Protein AF-A0A4Y2KK35-F1 (afdb_monomer_lite)

pLDDT: mean 77.92, std 15.74, range [36.06, 96.88]

Foldseek 3Di:
DADPLLVVLVCVLVVDDDDPVCVVVPPDDPDPPPPVVVVVVCVVVVDDDPDPVVVVCPPVPPPDPDPQPPVNVVVVVVVVPVPDDDDDDDDPDPPPDDDLVRQVVVLVVQLVVLVVDPVNPVSNVVSVVSNVVSVVVVVVVVVCVVVVVVVVVVPDDDPPPPPLVVLLVVLLVVLVVLQVQVPDDPVSNVVDDLVPHDDHDPVSLLVSLVSVLPDPAGDLVSLVSNCVNHVQLPDRLSSVLSNVLVCLQRVNVVCLVVLLVSCQSVVVSCLVVLLSLLPVPDPVSNVSSVVSCVVRLVSHDPVSNVSSVVSNVVSVVD

InterPro domains:
  IPR015211 Peptidase M1, leukotriene A4 hydrolase/aminopeptidase C-terminal [PF09127] (203-311)
  IPR015211 Peptidase M1, leukotriene A4 hydrolase/aminopeptidase C-terminal [SM01263] (163-312)
  IPR016024 Armadillo-type fold [SSF48371] (175-312)
  IPR033577 Aminopeptidase O [PTHR46627] (157-312)
  IPR038502 Peptidase M1, LTA-4 hydrolase/aminopeptidase, C-terminal domain superfamily [G3DSA:1.25.40.320] (163-313)

Organism: Araneus ventricosus (NCBI:txid182803)

Structure (mmCIF, N/CA/C/O backbone):
data_AF-A0A4Y2KK35-F1
#
_entry.id   AF-A0A4Y2KK35-F1
#
loop_
_atom_site.group_PDB
_atom_site.id
_atom_site.type_symbol
_atom_site.label_atom_id
_atom_site.label_alt_id
_atom_site.label_comp_id
_atom_site.label_asym_id
_atom_site.label_entity_id
_atom_site.label_seq_id
_atom_site.pdbx_PDB_ins_code
_atom_site.Cartn_x
_atom_site.Cartn_y
_atom_site.Cartn_z
_atom_site.occupancy
_atom_site.B_iso_or_equiv
_atom_site.auth_seq_id
_atom_site.auth_comp_id
_atom_site.auth_asym_id
_atom_site.auth_atom_id
_atom_site.pdbx_PDB_model_num
ATOM 1 N N . MET A 1 1 ? -0.792 -30.176 1.652 1.00 52.34 1 MET A N 1
ATOM 2 C CA . MET A 1 1 ? 0.328 -30.065 0.693 1.00 52.34 1 MET A CA 1
ATOM 3 C C . MET A 1 1 ? 0.205 -28.727 -0.007 1.00 52.34 1 MET A C 1
ATOM 5 O O . MET A 1 1 ? -0.913 -28.344 -0.327 1.00 52.34 1 MET A O 1
ATOM 9 N N . VAL A 1 2 ? 1.310 -28.002 -0.168 1.00 67.31 2 VAL A N 1
ATOM 10 C CA . VAL A 1 2 ? 1.340 -26.699 -0.853 1.00 67.31 2 VAL A CA 1
ATOM 11 C C . VAL A 1 2 ? 1.304 -26.950 -2.366 1.00 67.31 2 VAL A C 1
ATOM 13 O O . VAL A 1 2 ? 1.966 -27.876 -2.832 1.00 67.31 2 VAL A O 1
ATOM 16 N N . SER A 1 3 ? 0.503 -26.198 -3.129 1.00 82.62 3 SER A N 1
ATOM 17 C CA . SER A 1 3 ? 0.421 -26.396 -4.583 1.00 82.62 3 SER A CA 1
ATOM 18 C C . SER A 1 3 ? 1.702 -25.901 -5.270 1.00 82.62 3 SER A C 1
ATOM 20 O O . SER A 1 3 ? 2.348 -24.966 -4.794 1.00 82.62 3 SER A O 1
ATOM 22 N N . GLN A 1 4 ? 2.068 -26.492 -6.415 1.00 78.75 4 GLN A N 1
ATOM 23 C CA . GLN A 1 4 ? 3.224 -26.034 -7.207 1.00 78.75 4 GLN A CA 1
ATOM 24 C C . GLN A 1 4 ? 3.111 -24.551 -7.595 1.00 78.75 4 GLN A C 1
ATOM 26 O O . GLN A 1 4 ? 4.107 -23.833 -7.622 1.00 78.75 4 GLN A O 1
ATOM 31 N N . LYS A 1 5 ? 1.885 -24.066 -7.818 1.00 78.38 5 LYS A N 1
ATOM 32 C CA . LYS A 1 5 ? 1.602 -22.655 -8.095 1.00 78.38 5 LYS A CA 1
ATOM 33 C C . LYS A 1 5 ? 1.946 -21.754 -6.907 1.00 78.38 5 LYS A C 1
ATOM 35 O O . LYS A 1 5 ? 2.557 -20.706 -7.094 1.00 78.38 5 LYS A O 1
ATOM 40 N N . THR A 1 6 ? 1.607 -22.165 -5.684 1.00 77.56 6 THR A N 1
ATOM 41 C CA . THR A 1 6 ? 1.984 -21.422 -4.473 1.00 77.56 6 THR A CA 1
ATOM 42 C C . THR A 1 6 ? 3.503 -21.363 -4.315 1.00 77.56 6 THR A C 1
ATOM 44 O O . THR A 1 6 ? 4.035 -20.298 -4.018 1.00 77.56 6 THR A O 1
ATOM 47 N N . ILE A 1 7 ? 4.206 -22.467 -4.588 1.00 81.50 7 ILE A N 1
ATOM 48 C CA . ILE A 1 7 ? 5.675 -22.523 -4.547 1.00 81.50 7 ILE A CA 1
ATOM 49 C C . ILE A 1 7 ? 6.279 -21.550 -5.571 1.00 81.50 7 ILE A C 1
ATOM 51 O O . ILE A 1 7 ? 7.115 -20.722 -5.212 1.00 81.50 7 ILE A O 1
ATOM 55 N N . ALA A 1 8 ? 5.807 -21.577 -6.820 1.00 79.31 8 ALA A N 1
ATOM 56 C CA . ALA A 1 8 ? 6.269 -20.666 -7.868 1.00 79.31 8 ALA A CA 1
ATOM 57 C C . ALA A 1 8 ? 6.042 -19.185 -7.511 1.00 79.31 8 ALA A C 1
ATOM 59 O O . ALA A 1 8 ? 6.902 -18.340 -7.769 1.00 79.31 8 ALA A O 1
ATOM 60 N N . ASN A 1 9 ? 4.916 -18.863 -6.867 1.00 77.31 9 ASN A N 1
ATOM 61 C CA . ASN A 1 9 ? 4.643 -17.507 -6.394 1.00 77.31 9 ASN A CA 1
ATOM 62 C C . ASN A 1 9 ? 5.612 -17.084 -5.280 1.00 77.31 9 ASN A C 1
ATOM 64 O O . ASN A 1 9 ? 6.078 -15.947 -5.294 1.00 77.31 9 ASN A O 1
ATOM 68 N N . CYS A 1 10 ? 5.969 -17.979 -4.353 1.00 79.88 10 CYS A N 1
ATOM 69 C CA . CYS A 1 10 ? 6.978 -17.703 -3.325 1.00 79.88 10 CYS A CA 1
ATOM 70 C C . CYS A 1 10 ? 8.362 -17.406 -3.927 1.00 79.88 10 CYS A C 1
ATOM 72 O O . CYS A 1 10 ? 9.005 -16.444 -3.515 1.00 79.88 10 CYS A O 1
ATOM 74 N N . PHE A 1 11 ? 8.800 -18.171 -4.933 1.00 79.56 11 PHE A N 1
ATOM 75 C CA . PHE A 1 11 ? 10.061 -17.896 -5.637 1.00 79.56 11 PHE A CA 1
ATOM 76 C C . PHE A 1 11 ? 10.036 -16.539 -6.346 1.00 79.56 11 PHE A C 1
ATOM 78 O O . PHE A 1 11 ? 10.983 -15.763 -6.230 1.00 79.56 11 PHE A O 1
ATOM 85 N N . ARG A 1 12 ? 8.916 -16.201 -6.996 1.00 77.44 12 ARG A N 1
ATOM 86 C CA . ARG A 1 12 ? 8.732 -14.886 -7.622 1.00 77.44 12 ARG A CA 1
ATOM 87 C C . ARG A 1 12 ? 8.802 -13.742 -6.609 1.00 77.44 12 ARG A C 1
ATOM 89 O O . ARG A 1 12 ? 9.442 -12.733 -6.879 1.00 77.44 12 ARG A O 1
ATOM 96 N N . HIS A 1 13 ? 8.175 -13.902 -5.442 1.00 73.38 13 HIS A N 1
ATOM 97 C CA . HIS A 1 13 ? 8.243 -12.939 -4.332 1.00 73.38 13 HIS A CA 1
ATOM 98 C C . HIS A 1 13 ? 9.673 -12.699 -3.842 1.00 73.38 13 HIS A C 1
ATOM 100 O O . HIS A 1 13 ? 10.023 -11.569 -3.518 1.00 73.38 13 HIS A O 1
ATOM 106 N N . ALA A 1 14 ? 10.503 -13.741 -3.821 1.00 72.38 14 ALA A N 1
ATOM 107 C CA . ALA A 1 14 ? 11.913 -13.645 -3.456 1.00 72.38 14 ALA A CA 1
ATOM 108 C C . ALA A 1 14 ? 12.811 -13.108 -4.594 1.00 72.38 14 ALA A C 1
ATOM 110 O O . ALA A 1 14 ? 14.028 -13.056 -4.441 1.00 72.38 14 ALA A O 1
ATOM 111 N N . GLY A 1 15 ? 12.227 -12.692 -5.725 1.00 70.25 15 GLY A N 1
ATOM 112 C CA . GLY A 1 15 ? 12.950 -12.105 -6.854 1.00 70.25 15 GLY A CA 1
ATOM 113 C C . GLY A 1 15 ? 13.517 -13.119 -7.850 1.00 70.25 15 GLY A C 1
ATOM 114 O O . GLY A 1 15 ? 14.231 -12.723 -8.768 1.00 70.25 15 GLY A O 1
ATOM 115 N N . PHE A 1 16 ? 13.193 -14.409 -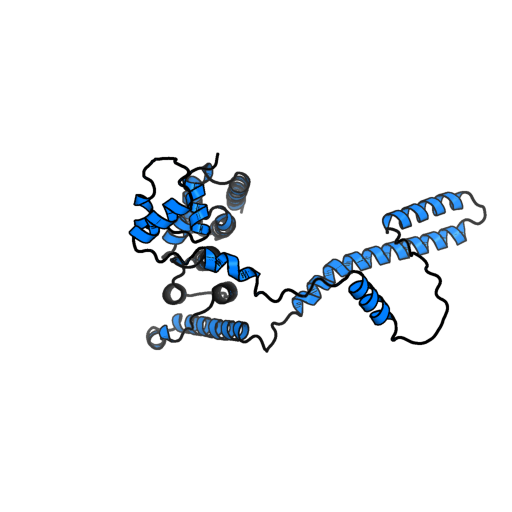7.721 1.00 73.38 16 PHE A N 1
ATOM 116 C CA . PHE A 1 16 ? 13.601 -15.419 -8.697 1.00 73.38 16 PHE A CA 1
ATOM 117 C C . PHE A 1 16 ? 12.653 -15.408 -9.904 1.00 73.38 16 PHE A C 1
ATOM 119 O O . PHE A 1 16 ? 11.436 -15.549 -9.761 1.00 73.38 16 PHE A O 1
ATOM 126 N N . HIS A 1 17 ? 13.210 -15.268 -11.107 1.00 69.12 17 HIS A N 1
ATOM 127 C CA . HIS A 1 17 ? 12.477 -15.350 -12.369 1.00 69.12 17 HIS A CA 1
ATOM 128 C C . HIS A 1 17 ? 12.847 -16.631 -13.130 1.00 69.12 17 HIS A C 1
ATOM 130 O O . HIS A 1 17 ? 14.013 -17.020 -13.183 1.00 69.12 17 HIS A O 1
ATOM 136 N N . SER A 1 18 ? 11.869 -17.276 -13.766 1.00 61.69 18 SER A N 1
ATOM 137 C CA . SER A 1 18 ? 12.127 -18.396 -14.677 1.00 61.69 18 SER A CA 1
ATOM 138 C C . SER A 1 18 ? 12.843 -17.870 -15.925 1.00 61.69 18 SER A C 1
ATOM 140 O O . SER A 1 18 ? 12.268 -17.090 -16.683 1.00 61.69 18 SER A O 1
ATOM 142 N N . SER A 1 19 ? 14.110 -18.248 -16.115 1.00 54.53 19 SER A N 1
ATOM 143 C CA . SER A 1 19 ? 14.840 -17.986 -17.361 1.00 54.53 19 SER A CA 1
ATOM 144 C C . SER A 1 19 ? 14.585 -19.137 -18.337 1.00 54.53 19 SER A C 1
ATOM 146 O O . SER A 1 19 ? 14.720 -20.287 -17.919 1.00 54.53 19 SER A O 1
ATOM 148 N N . PRO A 1 20 ? 14.281 -18.892 -19.622 1.00 55.38 20 PRO A N 1
ATOM 149 C CA . PRO A 1 20 ? 14.155 -19.962 -20.617 1.00 55.38 20 PRO A CA 1
ATOM 150 C C . PRO A 1 20 ? 15.450 -20.782 -20.798 1.00 55.38 20 PRO A C 1
ATOM 152 O O . PRO A 1 20 ? 15.393 -21.908 -21.268 1.00 55.38 20 PRO A O 1
ATOM 155 N N . GLU A 1 21 ? 16.607 -20.276 -20.354 1.00 50.03 21 GLU A N 1
ATOM 156 C CA . GLU A 1 21 ? 17.873 -21.036 -20.299 1.00 50.03 21 GLU A CA 1
ATOM 157 C C . GLU A 1 21 ? 17.910 -22.116 -19.200 1.00 50.03 21 GLU A C 1
ATOM 159 O O . GLU A 1 21 ? 18.800 -22.960 -19.198 1.00 50.03 21 GLU A O 1
ATOM 164 N N . SER A 1 22 ? 16.965 -22.100 -18.255 1.00 51.91 22 SER A N 1
ATOM 165 C CA . SER A 1 22 ? 16.918 -23.059 -17.139 1.00 51.91 22 SER A CA 1
ATOM 166 C C . SER A 1 22 ? 16.048 -24.290 -17.407 1.00 51.91 22 SER A C 1
ATOM 168 O O . SER A 1 22 ? 16.119 -25.249 -16.644 1.00 51.91 22 SER A O 1
ATOM 170 N N . GLU A 1 23 ? 15.271 -24.308 -18.496 1.00 47.72 23 GLU A N 1
ATOM 171 C CA . GLU A 1 23 ? 14.435 -25.465 -18.857 1.00 47.72 23 GLU A CA 1
ATOM 172 C C . GLU A 1 23 ? 15.257 -26.649 -19.404 1.00 47.72 23 GLU A C 1
ATOM 174 O O . GLU A 1 23 ? 14.817 -27.788 -19.292 1.00 47.72 23 GLU A O 1
ATOM 179 N N . GLU A 1 24 ? 16.488 -26.426 -19.885 1.00 47.75 24 GLU A N 1
ATOM 180 C CA . GLU A 1 24 ? 17.415 -27.503 -20.292 1.00 47.75 24 GLU A CA 1
ATOM 181 C C . GLU A 1 24 ? 18.142 -28.184 -19.111 1.00 47.75 24 GLU A C 1
ATOM 183 O O . GLU A 1 24 ? 18.953 -29.085 -19.320 1.00 47.75 24 GLU A O 1
ATOM 188 N N . LEU A 1 25 ? 17.893 -27.766 -17.863 1.00 47.88 25 LEU A N 1
ATOM 189 C CA . LEU A 1 25 ? 18.486 -28.390 -16.667 1.00 47.88 25 LEU A CA 1
ATOM 190 C C . LEU A 1 25 ? 17.623 -29.502 -16.058 1.00 47.88 25 LEU A C 1
ATOM 192 O O . LEU A 1 25 ? 18.032 -30.098 -15.066 1.00 47.88 25 LEU A O 1
ATOM 196 N N . LEU A 1 26 ? 16.451 -29.784 -16.632 1.00 43.94 26 LEU A N 1
ATOM 197 C CA . LEU A 1 26 ? 15.523 -30.805 -16.138 1.00 43.94 26 LEU A CA 1
ATOM 198 C C . LEU A 1 26 ? 15.454 -32.023 -17.071 1.00 43.94 26 LEU A C 1
ATOM 200 O O . LEU A 1 26 ? 14.377 -32.564 -17.312 1.00 43.94 26 LEU A O 1
ATOM 204 N N . GLU A 1 27 ? 16.601 -32.476 -17.584 1.00 46.31 27 GLU A N 1
ATOM 205 C CA . GLU A 1 27 ? 16.722 -33.873 -18.015 1.00 46.31 27 GLU A CA 1
ATOM 206 C C . GLU A 1 27 ? 16.834 -34.756 -16.760 1.00 46.31 27 GLU A C 1
ATOM 208 O O . GLU A 1 27 ? 17.910 -34.952 -16.209 1.00 46.31 27 GLU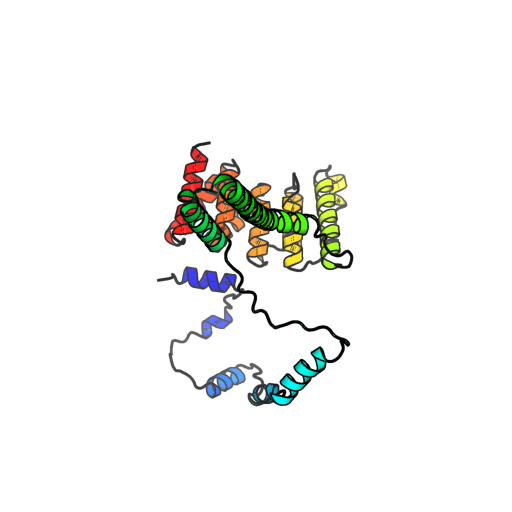 A O 1
ATOM 213 N N . ASP A 1 28 ? 15.655 -35.120 -16.254 1.00 44.91 28 ASP A N 1
ATOM 214 C CA . ASP A 1 28 ? 15.166 -36.377 -15.652 1.00 44.91 28 ASP A CA 1
ATOM 215 C C . ASP A 1 28 ? 16.103 -37.475 -15.088 1.00 44.91 28 ASP A C 1
ATOM 217 O O . ASP A 1 28 ? 15.624 -38.587 -14.882 1.00 44.91 28 ASP A O 1
ATOM 221 N N . ASP A 1 29 ? 17.364 -37.216 -14.742 1.00 47.31 29 ASP A N 1
ATOM 222 C CA . ASP A 1 29 ? 18.203 -38.200 -14.044 1.00 47.31 29 ASP A CA 1
ATOM 223 C C . ASP A 1 29 ? 18.674 -37.666 -12.679 1.00 47.31 29 ASP A C 1
ATOM 225 O O . ASP A 1 29 ? 19.590 -36.848 -12.567 1.00 47.31 29 ASP A O 1
ATOM 229 N N . GLU A 1 30 ? 18.029 -38.164 -11.616 1.00 52.00 30 GLU A N 1
ATOM 230 C CA . GLU A 1 30 ? 18.555 -38.173 -10.246 1.00 52.00 30 GLU A CA 1
ATOM 231 C C . GLU A 1 30 ? 19.861 -38.989 -10.181 1.00 52.00 30 GLU A C 1
ATOM 233 O O . GLU A 1 30 ? 19.892 -40.124 -9.705 1.00 52.00 30 GLU A O 1
ATOM 238 N N . GLU A 1 31 ? 20.970 -38.412 -10.626 1.00 56.75 31 GLU A N 1
ATOM 239 C CA . GLU A 1 31 ? 22.288 -38.836 -10.169 1.00 56.75 31 GLU A CA 1
ATOM 240 C C . GLU A 1 31 ? 22.911 -37.685 -9.383 1.00 56.75 31 GLU A C 1
ATOM 242 O O . GLU A 1 31 ? 23.108 -36.588 -9.911 1.00 56.75 31 GLU A O 1
ATOM 247 N N . ASP A 1 32 ? 23.213 -37.937 -8.104 1.00 63.84 32 ASP A N 1
ATOM 248 C CA . ASP A 1 32 ? 24.101 -37.117 -7.277 1.00 63.84 32 ASP A CA 1
ATOM 249 C C . ASP A 1 32 ? 25.478 -37.048 -7.961 1.00 63.84 32 ASP A C 1
ATOM 251 O O . ASP A 1 32 ? 26.412 -37.787 -7.639 1.00 63.84 32 ASP A O 1
ATOM 255 N N . LEU A 1 33 ? 25.598 -36.185 -8.968 1.00 65.00 33 LEU A N 1
ATOM 256 C CA . LEU A 1 33 ? 26.838 -35.970 -9.691 1.00 65.00 33 LEU A CA 1
ATOM 257 C C . LEU A 1 33 ? 27.842 -35.338 -8.721 1.00 65.00 33 LEU A C 1
ATOM 259 O O . LEU A 1 33 ? 27.535 -34.311 -8.102 1.00 65.00 33 LEU A O 1
ATOM 263 N N . PRO A 1 34 ? 29.052 -35.903 -8.575 1.00 77.12 34 PRO A N 1
ATOM 264 C CA . PRO A 1 34 ? 30.065 -35.317 -7.715 1.00 77.12 34 PRO A CA 1
ATOM 265 C C . PRO A 1 34 ? 30.356 -33.882 -8.168 1.00 77.12 34 PRO A C 1
ATOM 267 O O . PRO A 1 34 ? 30.430 -33.592 -9.364 1.00 77.12 34 PRO A O 1
ATOM 270 N N . LEU A 1 35 ? 30.548 -32.977 -7.203 1.00 69.88 35 LEU A N 1
ATOM 271 C CA . LEU A 1 35 ? 30.731 -31.535 -7.429 1.00 69.88 35 LEU A CA 1
ATOM 272 C C . LEU A 1 35 ? 31.800 -31.226 -8.496 1.00 69.88 35 LEU A C 1
ATOM 274 O O . LEU A 1 35 ? 31.688 -30.267 -9.259 1.00 69.88 35 LEU A O 1
ATOM 278 N N . THR A 1 36 ? 32.815 -32.084 -8.585 1.00 73.31 36 THR A N 1
ATOM 279 C CA . THR A 1 36 ? 33.905 -32.030 -9.562 1.00 73.31 36 THR A CA 1
ATOM 280 C C . THR A 1 36 ? 33.420 -32.204 -11.005 1.00 73.31 36 THR A C 1
ATOM 282 O O . THR A 1 36 ? 33.864 -31.481 -11.896 1.00 73.31 36 THR A O 1
ATOM 285 N N . GLU A 1 37 ? 32.479 -33.119 -11.236 1.00 75.19 37 GLU A N 1
ATOM 286 C CA . GLU A 1 37 ? 31.908 -33.407 -12.554 1.00 75.19 37 GLU A CA 1
ATOM 287 C C . GLU A 1 37 ? 30.928 -32.308 -12.991 1.00 75.19 37 GLU A C 1
ATOM 289 O O . GLU A 1 37 ? 30.925 -31.886 -14.151 1.00 75.19 37 GLU A O 1
ATOM 294 N N . LEU A 1 38 ? 30.161 -31.754 -12.046 1.00 74.31 38 LEU A N 1
ATOM 295 C CA . LEU A 1 38 ? 29.328 -30.573 -12.287 1.00 74.31 38 LEU A CA 1
ATOM 296 C C . LEU A 1 38 ? 30.181 -29.360 -12.690 1.00 74.31 38 LEU A C 1
ATOM 298 O O . LEU A 1 38 ? 29.865 -28.663 -13.659 1.00 74.31 38 LEU A O 1
ATOM 302 N N . ALA A 1 39 ? 31.294 -29.135 -11.987 1.00 73.56 39 ALA A N 1
ATOM 303 C CA . ALA A 1 39 ? 32.223 -28.058 -12.304 1.00 73.56 39 ALA A CA 1
ATOM 304 C C . ALA A 1 39 ? 32.859 -28.234 -13.697 1.00 73.56 39 ALA A C 1
ATOM 306 O O . ALA A 1 39 ? 33.042 -27.256 -14.422 1.00 73.56 39 ALA A O 1
ATOM 307 N N . GLU A 1 40 ? 33.156 -29.467 -14.120 1.00 76.75 40 GLU A N 1
ATOM 308 C CA . GLU A 1 40 ? 33.611 -29.753 -15.488 1.00 76.75 40 GLU A CA 1
ATOM 309 C C . GLU A 1 40 ? 32.538 -29.478 -16.543 1.00 76.75 40 GLU A C 1
ATOM 311 O O . GLU A 1 40 ? 32.824 -28.801 -17.535 1.00 76.75 40 GLU A O 1
ATOM 316 N N . LYS A 1 41 ? 31.297 -29.932 -16.327 1.00 78.50 41 LYS A N 1
ATOM 317 C CA . LYS A 1 41 ? 30.175 -29.681 -17.250 1.00 78.50 41 LYS A CA 1
ATOM 318 C C . LYS A 1 41 ? 29.948 -28.184 -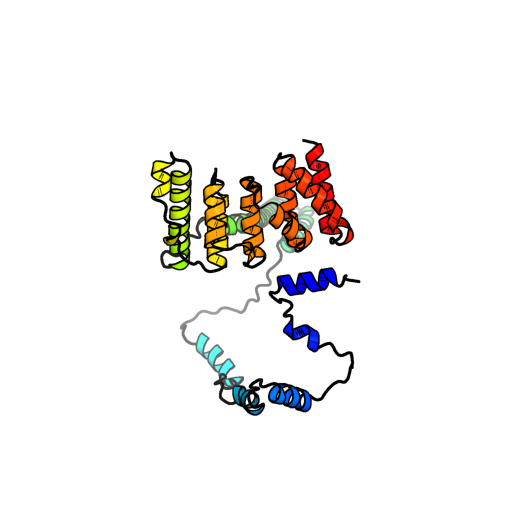17.470 1.00 78.50 41 LYS A C 1
ATOM 320 O O . LYS A 1 41 ? 29.759 -27.747 -18.605 1.00 78.50 41 LYS A O 1
ATOM 325 N N . LEU A 1 42 ? 30.025 -27.391 -16.406 1.00 78.00 42 LEU A N 1
ATOM 326 C CA . LEU A 1 42 ? 29.874 -25.938 -16.467 1.00 78.00 42 LEU A CA 1
ATOM 327 C C . LEU A 1 42 ? 31.056 -25.251 -17.178 1.00 78.00 42 LEU A C 1
ATOM 329 O O . LEU A 1 42 ? 30.827 -24.381 -18.021 1.00 78.00 42 LEU A O 1
ATOM 333 N N . ARG A 1 43 ? 32.306 -25.681 -16.944 1.00 80.19 43 ARG A N 1
ATOM 334 C CA . ARG A 1 43 ? 33.471 -25.176 -17.703 1.00 80.19 43 ARG A CA 1
ATOM 335 C C . ARG A 1 43 ? 33.360 -25.482 -19.197 1.00 80.19 43 ARG A C 1
ATOM 337 O O . ARG A 1 43 ? 33.630 -24.610 -20.020 1.00 80.19 43 ARG A O 1
ATOM 344 N N . ASN A 1 44 ? 32.910 -26.686 -19.550 1.00 78.31 44 ASN A N 1
ATOM 345 C CA . ASN A 1 44 ? 32.712 -27.102 -20.943 1.00 78.31 44 ASN A CA 1
ATOM 346 C C . ASN A 1 44 ? 31.614 -26.294 -21.655 1.00 78.31 44 ASN A C 1
ATOM 348 O O . ASN A 1 44 ? 31.666 -26.132 -22.872 1.00 78.31 44 ASN A O 1
ATOM 352 N N . ARG A 1 45 ? 30.653 -25.745 -20.903 1.00 77.44 45 ARG A N 1
ATOM 353 C CA . ARG A 1 45 ? 29.615 -24.826 -21.401 1.00 77.44 45 ARG A CA 1
ATOM 354 C C . ARG A 1 45 ? 30.055 -23.352 -21.426 1.00 77.44 45 ARG A C 1
ATOM 356 O O . ARG A 1 45 ? 29.256 -22.490 -21.770 1.00 77.44 45 ARG A O 1
ATOM 363 N N . GLY A 1 46 ? 31.319 -23.054 -21.109 1.00 74.56 46 GLY A N 1
ATOM 364 C CA . GLY A 1 46 ? 31.893 -21.708 -21.208 1.00 74.56 46 GLY A CA 1
ATOM 365 C C . GLY A 1 46 ? 31.706 -20.830 -19.968 1.00 74.56 46 GLY A C 1
ATOM 366 O O . GLY A 1 46 ? 32.032 -19.643 -20.015 1.00 74.56 46 GLY A O 1
ATOM 367 N N . TYR A 1 47 ? 31.225 -21.386 -18.853 1.00 74.75 47 TYR A N 1
ATOM 368 C CA . TYR A 1 47 ? 31.151 -20.658 -17.590 1.00 74.75 47 TYR A CA 1
ATOM 369 C C . TYR A 1 47 ? 32.534 -20.594 -16.932 1.00 74.75 47 TYR A C 1
ATOM 371 O O . TYR A 1 47 ? 33.204 -21.611 -16.736 1.00 74.75 47 TYR A O 1
ATOM 379 N N . ALA A 1 48 ? 32.961 -19.386 -16.562 1.00 73.69 48 ALA A N 1
ATOM 380 C CA . ALA A 1 48 ? 34.173 -19.178 -15.781 1.00 73.69 48 ALA A CA 1
ATOM 381 C C . ALA A 1 48 ? 33.894 -19.539 -14.317 1.00 73.69 48 ALA A C 1
ATOM 383 O O . ALA A 1 48 ? 33.384 -18.719 -13.558 1.00 73.69 48 ALA A O 1
ATOM 384 N N . ILE A 1 49 ? 34.203 -20.776 -13.930 1.00 69.19 49 ILE A N 1
ATOM 385 C CA . ILE A 1 49 ? 34.163 -21.197 -12.527 1.00 69.19 49 ILE A CA 1
ATOM 386 C C . ILE A 1 49 ? 35.519 -20.856 -11.900 1.00 69.19 49 ILE A C 1
ATOM 388 O O . ILE A 1 49 ? 36.534 -21.370 -12.384 1.00 69.19 49 ILE A O 1
ATOM 392 N N . PRO A 1 50 ? 35.571 -19.990 -10.872 1.00 67.19 50 PRO A N 1
ATOM 393 C CA . PRO A 1 50 ? 36.802 -19.716 -10.139 1.00 67.19 50 PRO A CA 1
ATOM 394 C C . PRO A 1 50 ? 37.368 -21.000 -9.521 1.00 67.19 50 PRO A C 1
ATOM 396 O O . PRO A 1 50 ? 36.603 -21.872 -9.114 1.00 67.19 50 PRO A O 1
ATOM 399 N N . ASP A 1 51 ? 38.698 -21.118 -9.466 1.00 65.88 51 ASP A N 1
ATOM 400 C CA . ASP A 1 51 ? 39.378 -22.260 -8.837 1.00 65.88 51 ASP A CA 1
ATOM 401 C C . ASP A 1 51 ? 38.851 -22.467 -7.407 1.00 65.88 51 ASP A C 1
ATOM 403 O O . ASP A 1 51 ? 38.686 -21.507 -6.655 1.00 65.88 51 ASP A O 1
ATOM 407 N N . GLU A 1 52 ? 38.604 -23.718 -7.025 1.00 60.88 52 GLU A N 1
ATOM 408 C CA . GLU A 1 52 ? 38.152 -24.105 -5.684 1.00 60.88 52 GLU A CA 1
ATOM 409 C C . GLU A 1 52 ? 39.131 -23.597 -4.610 1.00 60.88 52 GLU A C 1
ATOM 411 O O . GLU A 1 52 ? 38.722 -23.136 -3.542 1.00 60.88 52 GLU A O 1
ATOM 416 N N . ASN A 1 53 ? 40.425 -23.538 -4.951 1.00 63.50 53 ASN A N 1
ATOM 417 C CA . ASN A 1 53 ? 41.468 -22.976 -4.090 1.00 63.50 53 ASN A CA 1
ATOM 418 C C . ASN A 1 53 ? 41.360 -21.463 -3.856 1.00 63.50 53 ASN A C 1
ATOM 420 O O . ASN A 1 53 ? 42.093 -20.922 -3.025 1.00 63.50 53 ASN A O 1
ATOM 424 N N . LEU A 1 54 ? 40.516 -20.752 -4.609 1.00 61.47 54 LEU A N 1
ATOM 425 C CA . LEU A 1 54 ? 40.242 -19.342 -4.355 1.00 61.47 54 LEU A CA 1
ATOM 426 C C . LEU A 1 54 ? 39.405 -19.186 -3.086 1.00 61.47 54 LEU A C 1
ATOM 428 O O . LEU A 1 54 ? 39.626 -18.233 -2.354 1.00 61.47 54 LEU A O 1
ATOM 432 N N . TYR A 1 55 ? 38.490 -20.123 -2.815 1.00 59.28 55 TYR A N 1
ATOM 433 C CA . TYR A 1 55 ? 37.562 -20.052 -1.685 1.00 59.28 55 TYR A CA 1
ATOM 434 C C . TYR A 1 55 ? 38.161 -20.588 -0.386 1.00 59.28 55 TYR A C 1
ATOM 436 O O . TYR A 1 55 ? 37.837 -20.078 0.682 1.00 59.28 55 TYR A O 1
ATOM 444 N N . THR A 1 56 ? 39.089 -21.545 -0.461 1.00 61.66 56 THR A N 1
ATOM 445 C CA . THR A 1 56 ? 39.792 -22.067 0.725 1.00 61.66 56 THR A CA 1
ATOM 446 C C . THR A 1 56 ? 40.790 -21.076 1.322 1.00 61.66 56 THR A C 1
ATOM 448 O O . THR A 1 56 ? 41.119 -21.178 2.498 1.00 61.66 56 THR A O 1
ATOM 451 N N . LYS A 1 57 ? 41.247 -20.090 0.542 1.00 57.84 57 LYS A N 1
ATOM 452 C CA . LYS A 1 57 ? 42.215 -19.071 0.984 1.00 57.84 57 LYS A CA 1
ATOM 453 C C . LYS A 1 57 ? 41.581 -17.796 1.538 1.00 57.84 57 LYS A C 1
ATOM 455 O O . LYS A 1 57 ? 42.302 -16.933 2.022 1.00 57.84 57 LYS A O 1
ATOM 460 N N . ILE A 1 58 ? 40.255 -17.651 1.467 1.00 59.97 58 ILE A N 1
ATOM 461 C CA . ILE A 1 58 ? 39.570 -16.429 1.929 1.00 59.97 58 ILE A CA 1
ATOM 462 C C . ILE A 1 58 ? 39.606 -16.322 3.460 1.00 59.97 58 ILE A C 1
ATOM 464 O O . ILE A 1 58 ? 39.600 -15.217 3.996 1.00 59.97 58 ILE A O 1
ATOM 468 N N . GLU A 1 59 ? 39.682 -17.450 4.168 1.00 56.47 59 GLU A N 1
ATOM 469 C CA . GLU A 1 59 ? 39.651 -17.467 5.635 1.00 56.47 59 GLU A CA 1
ATOM 470 C C . GLU A 1 59 ? 41.026 -17.291 6.292 1.00 56.47 59 GLU A C 1
ATOM 472 O O . GLU A 1 59 ? 41.086 -16.878 7.445 1.00 56.47 59 GLU A O 1
ATOM 477 N N . GLU A 1 60 ? 42.128 -17.559 5.586 1.00 58.31 60 GLU A N 1
ATOM 478 C CA . GLU A 1 60 ? 43.467 -17.559 6.199 1.00 58.31 60 GLU A CA 1
ATOM 479 C C . GLU A 1 60 ? 44.042 -16.140 6.379 1.00 58.31 60 GLU A C 1
ATOM 481 O O . GLU A 1 60 ? 44.787 -15.889 7.325 1.00 58.31 60 GLU A O 1
ATOM 486 N N . ASP A 1 61 ? 43.623 -15.188 5.535 1.00 58.00 61 ASP A N 1
ATOM 487 C CA . ASP A 1 61 ? 44.091 -13.793 5.561 1.00 58.00 61 ASP A CA 1
ATOM 488 C C . ASP A 1 61 ? 43.092 -12.815 6.213 1.00 58.00 61 ASP A C 1
ATOM 490 O O . ASP A 1 61 ? 43.358 -11.609 6.305 1.00 58.00 61 ASP A O 1
ATOM 494 N N . LEU A 1 62 ? 41.929 -13.293 6.677 1.00 62.81 62 LEU A N 1
ATOM 495 C CA . LEU A 1 62 ? 41.005 -12.445 7.424 1.00 62.81 62 LEU A CA 1
ATOM 496 C C . LEU A 1 62 ? 41.605 -12.213 8.814 1.00 62.81 62 LEU A C 1
ATOM 498 O O . LEU A 1 62 ? 41.672 -13.129 9.627 1.00 62.81 62 LEU A O 1
ATOM 502 N N . ALA A 1 63 ? 42.037 -10.982 9.098 1.00 59.28 63 ALA A N 1
ATOM 503 C CA . ALA A 1 63 ? 42.482 -10.575 10.427 1.00 59.28 63 ALA A CA 1
ATOM 504 C C . ALA A 1 63 ? 41.307 -10.622 11.419 1.00 59.28 63 ALA A C 1
ATOM 506 O O . ALA A 1 63 ? 40.719 -9.602 11.778 1.00 59.28 63 ALA A O 1
ATOM 507 N N . THR A 1 64 ? 40.938 -11.821 11.858 1.00 58.41 64 THR A N 1
ATOM 508 C CA . THR A 1 64 ? 40.149 -12.017 13.063 1.00 58.41 64 THR A CA 1
ATOM 509 C C . THR A 1 64 ? 40.981 -11.525 14.237 1.00 58.41 64 THR A C 1
ATOM 511 O O . THR A 1 64 ? 42.198 -11.722 14.282 1.00 58.41 64 THR A O 1
ATOM 514 N N . ASN A 1 65 ? 40.331 -10.854 15.185 1.00 57.94 65 ASN A N 1
ATOM 515 C CA . ASN A 1 65 ? 40.935 -10.560 16.474 1.00 57.94 65 ASN A CA 1
ATOM 516 C C . ASN A 1 65 ? 41.581 -11.844 17.012 1.00 57.94 65 ASN A C 1
ATOM 518 O O . ASN A 1 65 ? 40.919 -12.873 17.117 1.00 57.94 65 ASN A O 1
ATOM 522 N N . SER A 1 66 ? 42.884 -11.801 17.299 1.00 64.94 66 SER A N 1
ATOM 523 C CA . SER A 1 66 ? 43.566 -12.900 17.981 1.00 64.94 66 SER A CA 1
ATOM 524 C C . SER A 1 66 ? 42.718 -13.330 19.174 1.00 64.94 66 SER A C 1
ATOM 526 O O . SER A 1 66 ? 42.254 -12.456 19.911 1.00 64.94 66 SER A O 1
ATOM 528 N N . GLU A 1 67 ? 42.497 -14.637 19.331 1.00 62.16 67 GLU A N 1
ATOM 529 C CA . GLU A 1 67 ? 41.726 -15.217 20.431 1.00 62.16 67 GLU A CA 1
ATOM 530 C C . GLU A 1 67 ? 42.194 -14.588 21.749 1.00 62.16 67 GLU A C 1
ATOM 532 O O . GLU A 1 67 ? 43.320 -14.811 22.197 1.00 62.16 67 GLU A O 1
ATOM 537 N N . ALA A 1 68 ? 41.373 -13.698 22.316 1.00 65.44 68 ALA A N 1
ATOM 538 C CA . ALA A 1 68 ? 41.723 -13.024 23.553 1.00 65.44 68 ALA A CA 1
ATOM 539 C C . ALA A 1 68 ? 41.806 -14.100 24.634 1.00 65.44 68 ALA A C 1
ATOM 541 O O . ALA A 1 68 ? 40.819 -14.789 24.904 1.00 65.44 68 ALA A O 1
ATOM 542 N N . SER A 1 69 ? 42.985 -14.265 25.236 1.00 76.31 69 SER A N 1
ATOM 543 C CA . SER A 1 69 ? 43.154 -15.218 26.326 1.00 76.31 69 SER A CA 1
ATOM 544 C C . SER A 1 69 ? 42.157 -14.880 27.431 1.00 76.31 69 SER A C 1
ATOM 546 O O . SER A 1 69 ? 41.920 -13.708 27.733 1.00 76.31 69 SER A O 1
ATOM 548 N N . ILE A 1 70 ? 41.599 -15.898 28.088 1.00 73.44 70 ILE A N 1
ATOM 549 C CA . ILE A 1 70 ? 40.705 -15.704 29.240 1.00 73.44 70 ILE A CA 1
ATOM 550 C C . ILE A 1 70 ? 41.374 -14.791 30.288 1.00 73.44 70 ILE A C 1
ATOM 552 O O . ILE A 1 70 ? 40.699 -13.998 30.940 1.00 73.44 70 ILE A O 1
ATOM 556 N N . GLN A 1 71 ? 42.708 -14.827 30.402 1.00 73.88 71 GLN A N 1
ATOM 557 C CA . GLN A 1 71 ? 43.465 -13.933 31.284 1.00 73.88 71 GLN A CA 1
ATOM 558 C C . GLN A 1 71 ? 43.487 -12.464 30.825 1.00 73.88 71 GLN A C 1
ATOM 560 O O . GLN A 1 71 ? 43.446 -11.576 31.678 1.00 73.88 71 GLN A O 1
ATOM 565 N N . ASP A 1 72 ? 43.488 -12.188 29.519 1.00 74.19 72 ASP A N 1
ATOM 566 C CA . ASP A 1 72 ? 43.429 -10.821 28.977 1.00 74.19 72 ASP A CA 1
ATOM 567 C C . ASP A 1 72 ? 42.035 -10.212 29.162 1.00 74.19 72 ASP A C 1
ATOM 569 O O . ASP A 1 72 ? 41.901 -9.041 29.519 1.00 74.19 72 ASP A O 1
ATOM 573 N N . ILE A 1 73 ? 40.987 -11.027 29.007 1.00 75.25 73 ILE A N 1
ATOM 574 C CA . ILE A 1 73 ? 39.599 -10.617 29.259 1.00 75.25 73 ILE A CA 1
ATOM 575 C C . ILE A 1 73 ? 39.421 -10.241 30.736 1.00 75.25 73 ILE A C 1
ATOM 577 O O . ILE A 1 73 ? 38.892 -9.173 31.045 1.00 75.25 73 ILE A O 1
ATOM 581 N N . VAL A 1 74 ? 39.904 -11.086 31.654 1.00 77.31 74 VAL A N 1
ATOM 582 C CA . VAL A 1 74 ? 39.810 -10.832 33.102 1.00 77.31 74 VAL A CA 1
ATOM 583 C C . VAL A 1 74 ? 40.614 -9.591 33.499 1.00 77.31 74 VAL A C 1
ATOM 585 O O . VAL A 1 74 ? 40.124 -8.771 34.273 1.00 77.31 74 VAL A O 1
ATOM 588 N N . SER A 1 75 ? 41.807 -9.401 32.932 1.00 76.19 75 SER A N 1
ATOM 589 C CA . SER A 1 75 ? 42.649 -8.234 33.227 1.00 76.19 75 SER A CA 1
ATOM 590 C C . SER A 1 75 ? 42.027 -6.924 32.732 1.00 76.19 75 SER A C 1
ATOM 592 O O . SER A 1 75 ? 42.068 -5.924 33.446 1.00 76.19 75 SER A O 1
ATOM 594 N N . ASN A 1 76 ? 41.385 -6.922 31.559 1.00 71.56 76 ASN A N 1
ATOM 595 C CA . ASN A 1 76 ? 40.681 -5.741 31.048 1.00 71.56 76 ASN A CA 1
ATOM 596 C C . ASN A 1 76 ? 39.460 -5.367 31.897 1.00 71.56 76 ASN A C 1
ATOM 598 O O . ASN A 1 76 ? 39.219 -4.182 32.129 1.00 71.56 76 ASN A O 1
ATOM 602 N N . VAL A 1 77 ? 38.706 -6.351 32.394 1.00 69.25 77 VAL A N 1
ATOM 603 C CA . VAL A 1 77 ? 37.556 -6.098 33.280 1.00 69.25 77 VAL A CA 1
ATOM 604 C C . VAL A 1 77 ? 38.014 -5.565 34.640 1.00 69.25 77 VAL A C 1
ATOM 606 O O . VAL A 1 77 ? 37.414 -4.627 35.158 1.00 69.25 77 VAL A O 1
ATOM 609 N N . LEU A 1 78 ? 39.102 -6.106 35.196 1.00 69.56 78 LEU A N 1
ATOM 610 C CA . LEU A 1 78 ? 39.653 -5.641 36.472 1.00 69.56 78 LEU A CA 1
ATOM 611 C C . LEU A 1 78 ? 40.266 -4.237 36.372 1.00 69.56 78 LEU A C 1
ATOM 613 O O . LEU A 1 78 ? 40.035 -3.414 37.254 1.00 69.56 78 LEU A O 1
ATOM 617 N N . ASN A 1 79 ? 40.979 -3.926 35.285 1.00 59.81 79 ASN A N 1
ATOM 618 C CA . ASN A 1 79 ? 41.557 -2.593 35.082 1.00 59.81 79 ASN A CA 1
ATOM 619 C C . ASN A 1 79 ? 40.500 -1.520 34.782 1.00 59.81 79 ASN A C 1
ATOM 621 O O . ASN A 1 79 ? 40.690 -0.368 35.161 1.00 59.81 79 ASN A O 1
ATOM 625 N N . SER A 1 80 ? 39.369 -1.881 34.165 1.00 55.94 80 SER A N 1
ATOM 626 C CA . SER A 1 80 ? 38.266 -0.935 33.915 1.00 55.94 80 SER A CA 1
ATOM 627 C C . SER A 1 80 ? 37.577 -0.454 35.201 1.00 55.94 80 SER A C 1
ATOM 629 O O . SER A 1 80 ? 36.886 0.560 35.175 1.00 55.94 80 SER A O 1
ATOM 631 N N . ASN A 1 81 ? 37.793 -1.144 36.326 1.00 53.12 81 ASN A N 1
ATOM 632 C CA . ASN A 1 81 ? 37.249 -0.781 37.636 1.00 53.12 81 ASN A CA 1
ATOM 633 C C . ASN A 1 81 ? 38.280 -0.106 38.563 1.00 53.12 81 ASN A C 1
ATOM 635 O O . ASN A 1 81 ? 37.952 0.186 39.710 1.00 53.12 81 ASN A O 1
ATOM 639 N N . ALA A 1 82 ? 39.512 0.140 38.101 1.00 51.19 82 ALA A N 1
ATOM 640 C CA . ALA A 1 82 ? 40.605 0.623 38.951 1.00 51.19 82 ALA A CA 1
ATOM 641 C C . ALA A 1 82 ? 40.850 2.148 38.901 1.00 51.19 82 ALA A C 1
ATOM 643 O O . ALA A 1 82 ? 41.734 2.634 39.602 1.00 51.19 82 ALA A O 1
ATOM 644 N N . GLU A 1 83 ? 40.068 2.920 38.135 1.00 51.41 83 GLU A N 1
ATOM 645 C CA . GLU A 1 83 ? 40.164 4.392 38.099 1.00 51.41 83 GLU A CA 1
ATOM 646 C C . GLU A 1 83 ? 38.886 5.095 38.585 1.00 51.41 83 GLU A C 1
ATOM 648 O O . GLU A 1 83 ? 38.364 5.997 37.935 1.00 51.41 83 GLU A O 1
ATOM 653 N N . VAL A 1 84 ? 38.390 4.720 39.767 1.00 42.03 84 VAL A N 1
ATOM 654 C CA . VAL A 1 84 ? 37.653 5.651 40.638 1.00 42.03 84 VAL A CA 1
ATOM 655 C C . VAL A 1 84 ? 38.132 5.427 42.070 1.00 42.03 84 VAL A C 1
ATOM 657 O O . VAL A 1 84 ? 37.949 4.361 42.648 1.00 42.03 84 VAL A O 1
ATOM 660 N N . SER A 1 85 ? 38.816 6.439 42.592 1.00 42.91 85 SER A N 1
ATOM 661 C CA . SER A 1 85 ? 39.420 6.502 43.918 1.00 42.91 85 SER A CA 1
ATOM 662 C C . SER A 1 85 ? 38.423 6.855 45.027 1.00 42.91 85 SER A C 1
ATOM 664 O O . SER A 1 85 ? 37.542 7.685 44.806 1.00 42.91 85 SER A O 1
ATOM 666 N N . ASP A 1 86 ? 38.740 6.333 46.216 1.00 37.41 86 ASP A N 1
ATOM 667 C CA . ASP A 1 86 ? 38.350 6.701 47.589 1.00 37.41 86 ASP A CA 1
ATOM 668 C C . ASP A 1 86 ? 36.931 6.379 48.100 1.00 37.41 86 ASP A C 1
ATOM 670 O O . ASP A 1 86 ? 35.964 7.096 47.853 1.00 37.41 86 ASP A O 1
ATOM 674 N N . ASP A 1 87 ? 36.903 5.296 48.893 1.00 41.97 87 ASP A N 1
ATOM 675 C CA . ASP A 1 87 ? 36.324 5.146 50.238 1.00 41.97 87 ASP A CA 1
ATOM 676 C C . ASP A 1 87 ? 34.892 5.659 50.498 1.00 41.97 87 ASP A C 1
ATOM 678 O O . ASP A 1 87 ? 34.666 6.845 50.706 1.00 41.97 87 ASP A O 1
ATOM 682 N N . GLU A 1 88 ? 33.925 4.740 50.621 1.00 42.25 88 GLU A N 1
ATOM 683 C CA . GLU A 1 88 ? 33.462 4.230 51.928 1.00 42.25 88 GLU A CA 1
ATOM 684 C C . GLU A 1 88 ? 32.634 2.937 51.747 1.00 42.25 88 GLU A C 1
ATOM 686 O O . GLU A 1 88 ? 31.719 2.867 50.932 1.00 42.25 88 GLU A O 1
ATOM 691 N N . ASP A 1 89 ? 33.024 1.915 52.514 1.00 46.59 89 ASP A N 1
ATOM 692 C CA . ASP A 1 89 ? 32.266 0.755 53.014 1.00 46.59 89 ASP A CA 1
ATOM 693 C C . ASP A 1 89 ? 30.839 0.543 52.454 1.00 46.59 89 ASP A C 1
ATOM 695 O O . ASP A 1 89 ? 29.859 1.057 52.995 1.00 46.59 89 ASP A O 1
ATOM 699 N N . ASP A 1 90 ? 30.702 -0.274 51.403 1.00 36.06 90 ASP A N 1
ATOM 700 C CA . ASP A 1 90 ? 29.396 -0.715 50.899 1.00 36.06 90 ASP A CA 1
ATOM 701 C C . ASP A 1 90 ? 29.348 -2.248 50.905 1.00 36.06 90 ASP A C 1
ATOM 703 O O . ASP A 1 90 ? 29.893 -2.937 50.039 1.00 36.06 90 ASP A O 1
ATOM 707 N N . SER A 1 91 ? 28.721 -2.806 51.944 1.00 47.12 91 SER A N 1
ATOM 708 C CA . SER A 1 91 ? 28.432 -4.235 52.011 1.00 47.12 91 SER A CA 1
ATOM 709 C C . SER A 1 91 ? 27.586 -4.622 50.795 1.00 47.12 91 SER A C 1
ATOM 711 O O . SER A 1 91 ? 26.504 -4.060 50.603 1.00 47.12 91 SER A O 1
ATOM 713 N N . GLU A 1 92 ? 28.039 -5.598 50.007 1.00 46.25 92 GLU A N 1
ATOM 714 C CA . GLU A 1 92 ? 27.267 -6.203 48.918 1.00 46.25 92 GLU A CA 1
ATOM 715 C C . GLU A 1 92 ? 25.924 -6.736 49.443 1.00 46.25 92 GLU A C 1
ATOM 717 O O . GLU A 1 92 ? 25.791 -7.864 49.917 1.00 46.25 92 GLU A O 1
ATOM 722 N N . CYS A 1 93 ? 24.887 -5.906 49.368 1.00 40.19 93 CYS A N 1
ATOM 723 C CA . CYS A 1 93 ? 23.517 -6.329 49.570 1.00 40.19 93 CYS A CA 1
ATOM 724 C C . CYS A 1 93 ? 22.951 -6.698 48.201 1.00 40.19 93 CYS A C 1
ATOM 726 O O . CYS A 1 93 ? 22.552 -5.826 47.425 1.00 40.19 93 CYS A O 1
ATOM 728 N N . GLU A 1 94 ? 22.901 -7.999 47.907 1.00 47.47 94 GLU A N 1
ATOM 729 C CA . GLU A 1 94 ? 22.066 -8.549 46.841 1.00 47.47 94 GLU A CA 1
ATOM 730 C C . GLU A 1 94 ? 20.612 -8.088 47.054 1.00 47.47 94 GLU A C 1
ATOM 732 O O . GLU A 1 94 ? 19.820 -8.711 47.769 1.00 47.47 94 GLU A O 1
ATOM 737 N N . LYS A 1 95 ? 20.227 -6.964 46.443 1.00 52.94 95 LYS A N 1
ATOM 738 C CA . LYS A 1 95 ? 18.843 -6.485 46.466 1.00 52.94 95 LYS A CA 1
ATOM 739 C C . LYS A 1 95 ? 17.998 -7.419 45.603 1.00 52.94 95 LYS A C 1
ATOM 741 O O . LYS A 1 95 ? 17.795 -7.177 44.415 1.00 52.94 95 LYS A O 1
ATOM 746 N N . LYS A 1 96 ? 17.467 -8.481 46.215 1.00 55.59 96 LYS A N 1
ATOM 747 C CA . LYS A 1 96 ? 16.382 -9.293 45.650 1.00 55.59 96 LYS A CA 1
ATOM 748 C C . LYS A 1 96 ? 15.238 -8.352 45.275 1.00 55.59 96 LYS A C 1
ATOM 750 O O . LYS A 1 96 ? 14.597 -7.763 46.145 1.00 55.59 96 LYS A O 1
ATOM 755 N N . SER A 1 97 ? 15.009 -8.165 43.979 1.00 60.56 97 SER A N 1
ATOM 756 C CA . SER A 1 97 ? 13.898 -7.345 43.504 1.00 60.56 97 SER A CA 1
ATOM 757 C C . SER A 1 97 ? 12.590 -8.104 43.743 1.00 60.56 97 SER A C 1
ATOM 759 O O . SER A 1 97 ? 12.331 -9.147 43.152 1.00 60.56 97 SER A O 1
ATOM 761 N N . VAL A 1 98 ? 11.777 -7.611 44.677 1.00 73.25 98 VAL A N 1
ATOM 762 C CA . VAL A 1 98 ? 10.479 -8.208 45.018 1.00 73.25 98 VAL A CA 1
ATOM 763 C C . VAL A 1 98 ? 9.428 -7.728 44.015 1.00 73.25 98 VAL A C 1
ATOM 765 O O . VAL A 1 98 ? 9.313 -6.528 43.745 1.00 73.25 98 VAL A O 1
ATOM 768 N N . SER A 1 99 ? 8.651 -8.657 43.453 1.00 79.81 99 SER A N 1
ATOM 769 C CA . SER A 1 99 ? 7.565 -8.330 42.524 1.00 79.81 99 SER A CA 1
ATOM 770 C C . SER A 1 99 ? 6.478 -7.503 43.215 1.00 79.81 99 SER A C 1
ATOM 772 O O . SER A 1 99 ? 6.165 -7.703 44.387 1.00 79.81 99 SER A O 1
ATOM 774 N N . THR A 1 100 ? 5.820 -6.607 42.472 1.00 78.88 100 THR A N 1
ATOM 775 C CA . THR A 1 100 ? 4.671 -5.838 42.983 1.00 78.88 100 THR A CA 1
ATOM 776 C C . THR A 1 100 ? 3.540 -6.748 43.480 1.00 78.88 100 THR A C 1
ATOM 778 O O . THR A 1 100 ? 2.803 -6.362 44.380 1.00 78.88 100 THR A O 1
ATOM 781 N N . SER A 1 101 ? 3.406 -7.955 42.919 1.00 80.62 101 SER A N 1
ATOM 782 C CA . SER A 1 101 ? 2.435 -8.955 43.383 1.00 80.62 101 SER A CA 1
ATOM 783 C C . SER A 1 101 ? 2.803 -9.521 44.757 1.00 80.62 101 SER A C 1
ATOM 785 O O . SER A 1 101 ? 1.944 -9.636 45.627 1.00 80.62 101 SER A O 1
ATOM 787 N N . ASP A 1 102 ? 4.083 -9.826 44.968 1.00 84.00 102 ASP A N 1
ATOM 788 C CA . ASP A 1 102 ? 4.580 -10.395 46.224 1.00 84.00 102 ASP A CA 1
ATOM 789 C C . ASP A 1 102 ? 4.551 -9.358 47.351 1.00 84.00 102 ASP A C 1
ATOM 791 O O . ASP A 1 102 ? 4.199 -9.676 48.484 1.00 84.00 102 ASP A O 1
ATOM 795 N N . ALA A 1 103 ? 4.827 -8.093 47.021 1.00 84.38 103 ALA A N 1
ATOM 796 C CA . ALA A 1 103 ? 4.701 -6.976 47.951 1.00 84.38 103 ALA A CA 1
ATOM 797 C C . ALA A 1 103 ? 3.251 -6.767 48.427 1.00 84.38 103 ALA A C 1
ATOM 799 O O . ALA A 1 103 ? 3.029 -6.525 49.610 1.00 84.38 103 ALA A O 1
ATOM 800 N N . LEU A 1 104 ? 2.259 -6.887 47.534 1.00 83.69 104 LEU A N 1
ATOM 801 C CA . LEU A 1 104 ? 0.842 -6.790 47.914 1.00 83.69 104 LEU A CA 1
ATOM 802 C C . LEU A 1 104 ? 0.406 -7.976 48.782 1.00 83.69 104 LEU A C 1
ATOM 804 O O . LEU A 1 104 ? -0.274 -7.774 49.783 1.00 83.69 104 LEU A O 1
ATOM 808 N N . LYS A 1 105 ? 0.870 -9.189 48.464 1.00 86.12 105 LYS A N 1
ATOM 809 C CA . LYS A 1 105 ? 0.600 -10.381 49.276 1.00 86.12 105 LYS A CA 1
ATOM 810 C C . LYS A 1 105 ? 1.156 -10.246 50.700 1.00 86.12 105 LYS A C 1
ATOM 812 O O . LYS A 1 105 ? 0.447 -10.519 51.660 1.00 86.12 105 LYS A O 1
ATOM 817 N N . ALA A 1 106 ? 2.385 -9.748 50.844 1.00 87.12 106 ALA A N 1
ATOM 818 C CA . ALA A 1 106 ? 2.982 -9.490 52.155 1.00 87.12 106 ALA A CA 1
ATOM 819 C C . ALA A 1 106 ? 2.216 -8.415 52.953 1.00 87.12 106 ALA A C 1
ATOM 821 O O . ALA A 1 106 ? 2.099 -8.510 54.173 1.00 87.12 106 ALA A O 1
ATOM 822 N N . ILE A 1 107 ? 1.664 -7.402 52.276 1.00 86.00 107 ILE A N 1
ATOM 823 C CA . ILE A 1 107 ? 0.807 -6.378 52.893 1.00 86.00 107 ILE A CA 1
ATOM 824 C C . ILE A 1 107 ? -0.507 -6.988 53.405 1.00 86.00 107 ILE A C 1
ATOM 826 O O . ILE A 1 107 ? -0.944 -6.633 54.502 1.00 86.00 107 ILE A O 1
ATOM 830 N N . ASP A 1 108 ? -1.114 -7.912 52.658 1.00 83.88 108 ASP A N 1
ATOM 831 C CA . ASP A 1 108 ? -2.329 -8.620 53.078 1.00 83.88 108 ASP A CA 1
ATOM 832 C C . ASP A 1 108 ? -2.071 -9.549 54.277 1.00 83.88 108 ASP A C 1
ATOM 834 O O . ASP A 1 108 ? -2.860 -9.562 55.227 1.00 83.88 108 ASP A O 1
ATOM 838 N N . ASP A 1 109 ? -0.934 -10.251 54.290 1.00 86.25 109 ASP A N 1
ATOM 839 C CA . ASP A 1 109 ? -0.513 -11.096 55.415 1.00 86.25 109 ASP A CA 1
ATOM 840 C C . ASP A 1 109 ? -0.303 -10.260 56.694 1.00 86.25 109 ASP A C 1
ATOM 842 O O . ASP A 1 109 ? -0.790 -10.615 57.773 1.00 86.25 109 ASP A O 1
ATOM 846 N N . LEU A 1 110 ? 0.349 -9.094 56.573 1.00 84.38 110 LEU A N 1
ATOM 847 C CA . LEU A 1 110 ? 0.512 -8.141 57.676 1.00 84.38 110 LEU A CA 1
ATOM 848 C C . LEU A 1 110 ? -0.838 -7.594 58.151 1.00 84.38 11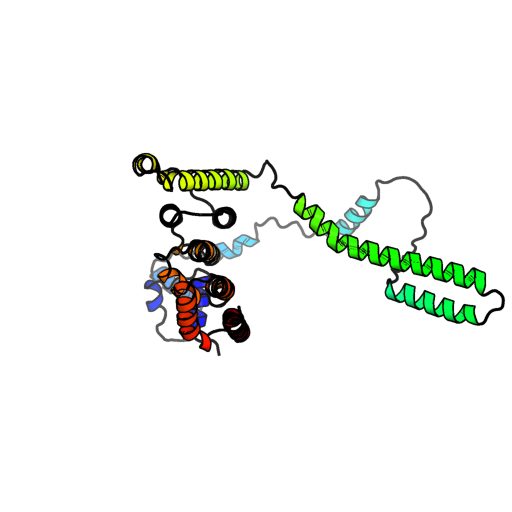0 LEU A C 1
ATOM 850 O O . LEU A 1 110 ? -1.094 -7.530 59.352 1.00 84.38 110 LEU A O 1
ATOM 854 N N . ARG A 1 111 ? -1.733 -7.233 57.227 1.00 82.56 111 ARG A N 1
ATOM 855 C CA . ARG A 1 111 ? -3.078 -6.751 57.560 1.00 82.56 111 ARG A CA 1
ATOM 856 C C . ARG A 1 111 ? -3.846 -7.785 58.381 1.00 82.56 111 ARG A C 1
ATOM 858 O O . ARG A 1 111 ? -4.415 -7.413 59.401 1.00 82.56 111 ARG A O 1
ATOM 865 N N . CYS A 1 112 ? -3.795 -9.055 57.974 1.00 82.69 112 CYS A N 1
ATOM 866 C CA . CYS A 1 112 ? -4.440 -10.176 58.659 1.00 82.69 112 CYS A CA 1
ATOM 867 C C . CYS A 1 112 ? -3.885 -10.393 60.079 1.00 82.69 112 CYS A C 1
ATOM 869 O O . CYS A 1 112 ? -4.647 -10.598 61.029 1.00 82.69 112 CYS A O 1
ATOM 871 N N . PHE A 1 113 ? -2.565 -10.278 60.248 1.00 81.00 113 PHE A N 1
ATOM 872 C CA . PHE A 1 113 ? -1.904 -10.404 61.546 1.00 81.00 113 PHE A CA 1
ATOM 873 C C . PHE A 1 113 ? -2.323 -9.300 62.531 1.00 81.00 113 PHE A C 1
ATOM 875 O O . PHE A 1 113 ? -2.672 -9.585 63.678 1.00 81.00 113 PHE A O 1
ATOM 882 N N . PHE A 1 114 ? -2.347 -8.040 62.082 1.00 77.69 114 PHE A N 1
ATOM 883 C CA . PHE A 1 114 ? -2.658 -6.898 62.949 1.00 77.69 114 PHE A CA 1
ATOM 884 C C . PHE A 1 114 ? -4.154 -6.723 63.254 1.00 77.69 114 PHE A C 1
ATOM 886 O O . PHE A 1 114 ? -4.483 -6.051 64.228 1.00 77.69 114 PHE A O 1
ATOM 893 N N . THR A 1 115 ? -5.063 -7.367 62.511 1.00 74.75 115 THR A N 1
ATOM 894 C CA . THR A 1 115 ? -6.508 -7.376 62.828 1.00 74.75 115 THR A CA 1
ATOM 895 C C . THR A 1 115 ? -6.861 -8.044 64.161 1.00 74.75 115 THR A C 1
ATOM 897 O O . THR A 1 115 ? -7.940 -7.788 64.686 1.00 74.75 115 THR A O 1
ATOM 900 N N . ASN A 1 116 ? -5.972 -8.871 64.722 1.00 70.50 116 ASN A N 1
ATOM 901 C CA . ASN A 1 116 ? -6.202 -9.604 65.974 1.00 70.50 116 ASN A CA 1
ATOM 902 C C . ASN A 1 116 ? -5.466 -8.997 67.191 1.00 70.50 116 ASN A C 1
ATOM 904 O O . ASN A 1 116 ? -5.419 -9.627 68.245 1.00 70.50 116 ASN A O 1
ATOM 908 N N . SER A 1 117 ? -4.862 -7.809 67.053 1.00 70.75 117 SER A N 1
ATOM 909 C CA . SER A 1 117 ? -4.024 -7.164 68.079 1.00 70.75 117 SER A CA 1
ATOM 910 C C . SER A 1 117 ? -4.681 -5.903 68.664 1.00 70.75 117 SER A C 1
ATOM 912 O O . SER A 1 117 ? -5.358 -5.168 67.953 1.00 70.75 117 SER A O 1
ATOM 914 N N . GLU A 1 118 ? -4.461 -5.607 69.950 1.00 60.53 118 GLU A N 1
ATOM 915 C CA . GLU A 1 118 ? -5.082 -4.474 70.671 1.00 60.53 118 GLU A CA 1
ATOM 916 C C . GLU A 1 118 ? -4.555 -3.083 70.249 1.00 60.53 118 GLU A C 1
ATOM 918 O O . GLU A 1 118 ? -5.170 -2.070 70.571 1.00 60.53 118 GLU A O 1
ATOM 923 N N . ALA A 1 119 ? -3.461 -3.014 69.480 1.00 60.81 119 ALA A N 1
ATOM 924 C CA . ALA A 1 119 ? -2.880 -1.776 68.933 1.00 60.81 119 ALA A CA 1
ATOM 925 C C . ALA A 1 119 ? -3.198 -1.571 67.431 1.00 60.81 119 ALA A C 1
ATOM 927 O O . ALA A 1 119 ? -2.409 -0.991 66.683 1.00 60.81 119 ALA A O 1
ATOM 928 N N . ALA A 1 120 ? -4.330 -2.101 66.959 1.00 63.78 120 ALA A N 1
ATOM 929 C CA . ALA A 1 120 ? -4.612 -2.276 65.533 1.00 63.78 120 ALA A CA 1
ATOM 930 C C . ALA A 1 120 ? -4.674 -0.974 64.709 1.00 63.78 120 ALA A C 1
ATOM 932 O O . ALA A 1 120 ? -4.233 -0.966 63.561 1.00 63.78 120 ALA A O 1
ATOM 933 N N . ASP A 1 121 ? -5.192 0.133 65.244 1.00 68.12 121 ASP A N 1
ATOM 934 C CA . ASP A 1 121 ? -5.593 1.267 64.395 1.00 68.12 121 ASP A CA 1
ATOM 935 C C . ASP A 1 121 ? -4.427 2.053 63.769 1.00 68.12 121 ASP A C 1
ATOM 937 O O . ASP A 1 121 ? -4.485 2.409 62.585 1.00 68.12 121 ASP A O 1
ATOM 941 N N . GLU A 1 122 ? -3.339 2.291 64.507 1.00 76.69 122 GLU A N 1
ATOM 942 C CA . GLU A 1 122 ? -2.163 2.998 63.972 1.00 76.69 122 GLU A CA 1
ATOM 943 C C . GLU A 1 122 ? -1.379 2.134 62.974 1.00 76.69 122 GLU A C 1
ATOM 945 O O . GLU A 1 122 ? -0.942 2.610 61.916 1.00 76.69 122 GLU A O 1
ATOM 950 N N . HIS A 1 123 ? -1.257 0.836 63.258 1.00 76.75 123 HIS A N 1
ATOM 951 C CA . HIS A 1 123 ? -0.581 -0.111 62.375 1.00 76.75 123 HIS A CA 1
ATOM 952 C C . HIS A 1 123 ? -1.388 -0.368 61.094 1.00 76.75 123 HIS A C 1
ATOM 954 O O . HIS A 1 123 ? -0.828 -0.330 59.999 1.00 76.75 123 HIS A O 1
ATOM 960 N N . LEU A 1 124 ? -2.716 -0.506 61.179 1.00 77.50 124 LEU A N 1
ATOM 961 C CA . LEU A 1 124 ? -3.588 -0.655 60.008 1.00 77.50 124 LEU A CA 1
ATOM 962 C C . LEU A 1 124 ? -3.647 0.609 59.138 1.00 77.50 124 LEU A C 1
ATOM 964 O O . LEU A 1 124 ? -3.877 0.513 57.927 1.00 77.50 124 LEU A O 1
ATOM 968 N N . LYS A 1 125 ? -3.449 1.801 59.716 1.00 82.19 125 LYS A N 1
ATOM 969 C CA . LYS A 1 125 ? -3.285 3.046 58.948 1.00 82.19 125 LYS A CA 1
ATOM 970 C C . LYS A 1 125 ? -1.974 3.032 58.159 1.00 82.19 125 LYS A C 1
ATOM 972 O O . LYS A 1 125 ? -1.992 3.261 56.954 1.00 82.19 125 LYS A O 1
ATOM 977 N N . SER A 1 126 ? -0.880 2.653 58.813 1.00 82.81 126 SER A N 1
ATOM 978 C CA . SER A 1 126 ? 0.446 2.562 58.190 1.00 82.81 126 SER A CA 1
ATOM 979 C C . SER A 1 126 ? 0.487 1.525 57.056 1.00 82.81 126 SER A C 1
ATOM 981 O O . SER A 1 126 ? 1.052 1.777 55.995 1.00 82.81 126 SER A O 1
ATOM 983 N N . ILE A 1 127 ? -0.193 0.385 57.229 1.00 84.44 127 ILE A N 1
ATOM 984 C CA . ILE A 1 127 ? -0.338 -0.656 56.195 1.00 84.44 127 ILE A CA 1
ATOM 985 C C . ILE A 1 127 ? -1.140 -0.139 54.988 1.00 84.44 127 ILE A C 1
ATOM 987 O O . ILE A 1 127 ? -0.789 -0.429 53.845 1.00 84.44 127 ILE A O 1
ATOM 991 N N . ARG A 1 128 ? -2.202 0.650 55.208 1.00 83.94 128 ARG A N 1
ATOM 992 C CA . ARG A 1 128 ? -2.971 1.288 54.120 1.00 83.94 128 ARG A CA 1
ATOM 993 C C . ARG A 1 128 ? -2.146 2.318 53.350 1.00 83.94 128 ARG A C 1
ATOM 995 O O . ARG A 1 128 ? -2.245 2.379 52.125 1.00 83.94 128 ARG A O 1
ATOM 1002 N N . ASP A 1 129 ? -1.328 3.102 54.045 1.00 85.81 129 ASP A N 1
ATOM 1003 C CA . ASP A 1 129 ? -0.437 4.067 53.400 1.00 85.81 129 ASP A CA 1
ATOM 1004 C C . ASP A 1 129 ? 0.625 3.352 52.547 1.00 85.81 129 ASP A C 1
ATOM 1006 O O . ASP A 1 129 ? 0.874 3.757 51.409 1.00 85.81 129 ASP A O 1
ATOM 1010 N N . LEU A 1 130 ? 1.167 2.228 53.030 1.00 84.25 130 LEU A N 1
ATOM 1011 C CA . LEU A 1 130 ? 2.115 1.402 52.278 1.00 84.25 130 LEU A CA 1
ATOM 1012 C C . LEU A 1 130 ? 1.477 0.772 51.027 1.00 84.25 130 LEU A C 1
ATOM 1014 O O . LEU A 1 130 ? 2.056 0.832 49.942 1.00 84.25 130 LEU A O 1
ATOM 1018 N N . GLU A 1 131 ? 0.254 0.244 51.138 1.00 85.75 131 GLU A N 1
ATOM 1019 C CA . GLU A 1 131 ? -0.515 -0.265 49.992 1.00 85.75 131 GLU A CA 1
ATOM 1020 C C . GLU A 1 131 ? -0.728 0.826 48.933 1.00 85.75 131 GLU A C 1
ATOM 1022 O O . GLU A 1 131 ? -0.536 0.603 47.734 1.00 85.75 131 GLU A O 1
ATOM 1027 N N . LYS A 1 132 ? -1.068 2.042 49.374 1.00 85.44 132 LYS A N 1
ATOM 1028 C CA . LYS A 1 132 ? -1.267 3.189 48.488 1.00 85.44 132 LYS A CA 1
ATOM 1029 C C . LYS A 1 132 ? 0.007 3.527 47.715 1.00 85.44 132 LYS A C 1
ATOM 1031 O O . LYS A 1 132 ? -0.089 3.785 46.518 1.00 85.44 132 LYS A O 1
ATOM 1036 N N . VAL A 1 133 ? 1.174 3.485 48.361 1.00 85.25 133 VAL A N 1
ATOM 1037 C CA . VAL A 1 133 ? 2.478 3.705 47.710 1.00 85.25 133 VAL A CA 1
ATOM 1038 C C . VAL A 1 133 ? 2.767 2.617 46.672 1.00 85.25 133 VAL A C 1
ATOM 1040 O O . VAL A 1 133 ? 3.103 2.928 45.533 1.00 85.25 133 VAL A O 1
ATOM 1043 N N . VAL A 1 134 ? 2.564 1.341 47.005 1.00 83.19 134 VAL A N 1
ATOM 1044 C CA . VAL A 1 134 ? 2.803 0.232 46.061 1.00 83.19 134 VAL A CA 1
ATOM 1045 C C . VAL A 1 134 ? 1.896 0.345 44.826 1.00 83.19 134 VAL A C 1
ATOM 1047 O O . VAL A 1 134 ? 2.345 0.168 43.687 1.00 83.19 134 VAL A O 1
ATOM 1050 N N . LEU A 1 135 ? 0.625 0.709 45.019 1.00 79.62 135 LEU A N 1
ATOM 1051 C CA . LEU A 1 135 ? -0.335 0.892 43.929 1.00 79.62 135 LEU A CA 1
ATOM 1052 C C . LEU A 1 135 ? -0.052 2.140 43.076 1.00 79.62 135 LEU A C 1
ATOM 1054 O O . LEU A 1 135 ? -0.235 2.088 41.855 1.00 79.62 135 LEU A O 1
ATOM 1058 N N . THR A 1 136 ? 0.403 3.252 43.663 1.00 77.50 136 THR A N 1
ATOM 1059 C CA . THR A 1 136 ? 0.792 4.448 42.893 1.00 77.50 136 THR A CA 1
ATOM 1060 C C . THR A 1 136 ? 2.065 4.203 42.089 1.00 77.50 136 THR A C 1
ATOM 1062 O O . THR A 1 136 ? 2.119 4.598 40.924 1.00 77.50 136 THR A O 1
ATOM 1065 N N . THR A 1 137 ? 3.039 3.464 42.626 1.00 74.88 137 THR A N 1
ATOM 1066 C CA . THR A 1 137 ? 4.233 3.036 41.881 1.00 74.88 137 THR A CA 1
ATOM 1067 C C . THR A 1 137 ? 3.871 2.107 40.716 1.00 74.88 137 THR A C 1
ATOM 1069 O O . THR A 1 137 ? 4.396 2.279 39.614 1.00 74.88 137 THR A O 1
ATOM 1072 N N . LYS A 1 138 ? 2.921 1.176 40.898 1.00 76.31 138 LYS A N 1
ATOM 1073 C CA . LYS A 1 138 ? 2.405 0.313 39.815 1.00 76.31 138 LYS A CA 1
ATOM 1074 C C . LYS A 1 138 ? 1.737 1.123 38.699 1.00 76.31 138 LYS A C 1
ATOM 1076 O O . LYS A 1 138 ? 2.032 0.909 37.523 1.00 76.31 138 LYS A O 1
ATOM 1081 N N . LYS A 1 139 ? 0.869 2.075 39.061 1.00 70.62 139 LYS A N 1
ATOM 1082 C CA . LYS A 1 139 ? 0.198 2.973 38.103 1.00 70.62 139 LYS A CA 1
ATOM 1083 C C . LYS A 1 139 ? 1.190 3.872 37.366 1.00 70.62 139 LYS A C 1
ATOM 1085 O O . LYS A 1 139 ? 1.060 4.036 36.159 1.00 70.62 139 LYS A O 1
ATOM 1090 N N . SER A 1 140 ? 2.196 4.402 38.063 1.00 63.03 140 SER A N 1
ATOM 1091 C CA . SER A 1 140 ? 3.266 5.205 37.463 1.00 63.03 140 SER A CA 1
ATOM 1092 C C . SER A 1 140 ? 4.061 4.401 36.430 1.00 63.03 140 SER A C 1
ATOM 1094 O O . SER A 1 140 ? 4.215 4.847 35.298 1.00 63.03 140 SER A O 1
ATOM 1096 N N . ARG A 1 141 ? 4.455 3.159 36.749 1.00 64.75 141 ARG A N 1
ATOM 1097 C CA . ARG A 1 141 ? 5.146 2.265 35.800 1.00 64.75 141 ARG A CA 1
ATOM 1098 C C . ARG A 1 141 ? 4.294 1.919 34.574 1.00 64.75 141 ARG A C 1
ATOM 1100 O O . ARG A 1 141 ? 4.796 1.949 33.456 1.00 64.75 141 ARG A O 1
ATOM 1107 N N . GLN A 1 142 ? 3.001 1.649 34.758 1.00 62.19 142 GLN A N 1
ATOM 1108 C CA . GLN A 1 142 ? 2.079 1.389 33.643 1.00 62.19 142 GLN A CA 1
ATOM 1109 C C . GLN A 1 142 ? 1.827 2.633 32.774 1.00 62.19 142 GLN A C 1
ATOM 1111 O O . GLN A 1 142 ? 1.741 2.523 31.552 1.00 62.19 142 GLN A O 1
ATOM 1116 N N . SER A 1 143 ? 1.736 3.817 33.386 1.00 58.75 143 SER A N 1
ATOM 1117 C CA . SER A 1 143 ? 1.610 5.089 32.666 1.00 58.75 143 SER A CA 1
ATOM 1118 C C . SER A 1 143 ? 2.896 5.438 31.920 1.00 58.75 143 SER A C 1
ATOM 1120 O O . SER A 1 143 ? 2.830 5.906 30.787 1.00 58.75 143 SER A O 1
ATOM 1122 N N . CYS A 1 144 ? 4.056 5.165 32.518 1.00 55.38 144 CYS A N 1
ATOM 1123 C CA . CYS A 1 144 ? 5.369 5.348 31.914 1.00 55.38 144 CYS A CA 1
ATOM 1124 C C . CYS A 1 144 ? 5.482 4.544 30.610 1.00 55.38 144 CYS A C 1
ATOM 1126 O O . CYS A 1 144 ? 5.733 5.133 29.566 1.00 55.38 144 CYS A O 1
ATOM 1128 N N . MET A 1 145 ? 5.134 3.252 30.605 1.00 57.66 145 MET A N 1
ATOM 1129 C CA . MET A 1 145 ? 5.204 2.449 29.372 1.00 57.66 145 MET A CA 1
ATOM 1130 C C . MET A 1 145 ? 4.280 2.942 28.245 1.00 57.66 145 MET A C 1
ATOM 1132 O O . MET A 1 145 ? 4.633 2.836 27.076 1.00 57.66 145 MET A O 1
ATOM 1136 N N . ARG A 1 146 ? 3.104 3.499 28.569 1.00 54.75 146 ARG A N 1
ATOM 1137 C CA . ARG A 1 146 ? 2.174 4.038 27.557 1.00 54.75 146 ARG A CA 1
ATOM 1138 C C . ARG A 1 146 ? 2.536 5.437 27.066 1.00 54.75 146 ARG A C 1
ATOM 1140 O O . ARG A 1 146 ? 2.207 5.781 25.937 1.00 54.75 146 ARG A O 1
ATOM 1147 N N . THR A 1 147 ? 3.145 6.252 27.920 1.00 56.28 147 THR A N 1
ATOM 1148 C CA . THR A 1 147 ? 3.353 7.681 27.643 1.00 56.28 147 THR A CA 1
ATOM 1149 C C . THR A 1 147 ? 4.764 7.954 27.135 1.00 56.28 147 THR A C 1
ATOM 1151 O O . THR A 1 147 ? 4.919 8.803 26.269 1.00 56.28 147 THR A O 1
ATOM 1154 N N . VAL A 1 148 ? 5.775 7.211 27.602 1.00 56.66 148 VAL A N 1
ATOM 1155 C CA . VAL A 1 148 ? 7.173 7.389 27.172 1.00 56.66 148 VAL A CA 1
ATOM 1156 C C . VAL A 1 148 ? 7.339 7.026 25.702 1.00 56.66 148 VAL A C 1
ATOM 1158 O O . VAL A 1 148 ? 7.761 7.883 24.941 1.00 56.66 148 VAL A O 1
ATOM 1161 N N . LEU A 1 149 ? 6.869 5.852 25.259 1.00 55.22 149 LEU A N 1
ATOM 1162 C CA . LEU A 1 149 ? 6.933 5.486 23.836 1.00 55.22 149 LEU A CA 1
ATOM 1163 C C . LEU A 1 149 ? 6.211 6.506 22.942 1.00 55.22 149 LEU A C 1
ATOM 1165 O O . LEU A 1 149 ? 6.692 6.838 21.867 1.00 55.22 149 LEU A O 1
ATOM 1169 N N . ARG A 1 150 ? 5.077 7.050 23.396 1.00 53.56 150 ARG A N 1
ATOM 1170 C CA . ARG A 1 150 ? 4.308 8.032 22.622 1.00 53.56 150 ARG A CA 1
ATOM 1171 C C . ARG A 1 150 ? 4.997 9.398 22.546 1.00 53.56 150 ARG A C 1
ATOM 1173 O O . ARG A 1 150 ? 5.068 9.973 21.468 1.00 53.56 150 ARG A O 1
ATOM 1180 N N . LEU A 1 151 ? 5.515 9.905 23.666 1.00 55.28 151 LEU A N 1
ATOM 1181 C CA . LEU A 1 151 ? 6.203 11.200 23.719 1.00 55.28 151 LEU A CA 1
ATOM 1182 C C . LEU A 1 151 ? 7.573 11.161 23.035 1.00 55.28 151 LEU A C 1
ATOM 1184 O O . LEU A 1 151 ? 8.007 12.168 22.487 1.00 55.28 151 LEU A O 1
ATOM 1188 N N . GLU A 1 152 ? 8.259 10.024 23.067 1.00 58.66 152 GLU A N 1
ATOM 1189 C CA . GLU A 1 152 ? 9.566 9.859 22.435 1.00 58.66 152 GLU A CA 1
ATOM 1190 C C . GLU A 1 152 ? 9.412 9.758 20.909 1.00 58.66 152 GLU A C 1
ATOM 1192 O O . GLU A 1 152 ? 10.095 10.478 20.188 1.00 58.66 152 GLU A O 1
ATOM 1197 N N . ILE A 1 153 ? 8.414 9.013 20.411 1.00 60.72 153 ILE A N 1
ATOM 1198 C CA . ILE A 1 153 ? 8.103 8.917 18.973 1.00 60.72 153 ILE A CA 1
ATOM 1199 C C . ILE A 1 153 ? 7.592 10.245 18.392 1.00 60.72 153 ILE A C 1
ATOM 1201 O O . ILE A 1 153 ? 8.015 10.630 17.306 1.00 60.72 153 ILE A O 1
ATOM 1205 N N . GLU A 1 154 ? 6.731 10.984 19.101 1.00 57.75 154 GLU A N 1
ATOM 1206 C CA . GLU A 1 154 ? 6.224 12.285 18.622 1.00 57.75 154 GLU A CA 1
ATOM 1207 C C . GLU A 1 154 ? 7.330 13.361 18.520 1.00 57.75 154 GLU A C 1
ATOM 1209 O O . GLU A 1 154 ? 7.180 14.333 17.776 1.00 57.75 154 GLU A O 1
ATOM 1214 N N . ASN A 1 155 ? 8.458 13.178 19.219 1.00 61.34 155 ASN A N 1
ATOM 1215 C CA . ASN A 1 155 ? 9.613 14.080 19.179 1.00 61.34 155 ASN A CA 1
ATOM 1216 C C . ASN A 1 155 ? 10.766 13.584 18.291 1.00 61.34 155 ASN A C 1
ATOM 1218 O O . ASN A 1 155 ? 11.724 14.336 18.081 1.00 61.34 155 ASN A O 1
ATOM 1222 N N . LEU A 1 156 ? 10.687 12.368 17.739 1.00 64.25 156 LEU A N 1
ATOM 1223 C CA . LEU A 1 156 ? 11.657 11.872 16.767 1.00 64.25 156 LEU A CA 1
ATOM 1224 C C . LEU A 1 156 ? 11.466 12.612 15.443 1.00 64.25 156 LEU A C 1
ATOM 1226 O O . LEU A 1 156 ? 10.642 12.258 14.602 1.00 64.25 156 LEU A O 1
ATOM 1230 N N . LYS A 1 157 ? 12.257 13.666 15.255 1.00 66.06 157 LYS A N 1
ATOM 1231 C CA . LYS A 1 157 ? 12.451 14.269 13.942 1.00 66.06 157 LYS A CA 1
ATOM 1232 C C . LYS A 1 157 ? 13.637 13.590 13.263 1.00 66.06 157 LYS A C 1
ATOM 1234 O O . LYS A 1 157 ? 14.659 13.382 13.919 1.00 66.06 157 LYS A O 1
ATOM 1239 N N . PRO A 1 158 ? 13.531 13.270 11.966 1.00 68.44 158 PRO A N 1
ATOM 1240 C CA . PRO A 1 158 ? 14.672 12.836 11.174 1.00 68.44 158 PRO A CA 1
ATOM 1241 C C . PRO A 1 158 ? 15.823 13.828 11.343 1.00 68.44 158 PRO A C 1
ATOM 1243 O O . PRO A 1 158 ? 15.596 15.041 11.347 1.00 68.44 158 PRO A O 1
ATOM 1246 N N . SER A 1 159 ? 17.045 13.317 11.516 1.00 73.31 159 SER A N 1
ATOM 1247 C CA . SER A 1 159 ? 18.231 14.172 11.618 1.00 73.31 159 SER A CA 1
ATOM 1248 C C . SER A 1 159 ? 18.302 15.095 10.402 1.00 73.31 159 SER A C 1
ATOM 1250 O O . SER A 1 159 ? 18.137 14.639 9.270 1.00 73.31 159 SER A O 1
ATOM 1252 N N . SER A 1 160 ? 18.591 16.379 10.625 1.00 72.06 160 SER A N 1
ATOM 1253 C CA . SER A 1 160 ? 18.815 17.355 9.550 1.00 72.06 160 SER A CA 1
ATOM 1254 C C . SER A 1 160 ? 20.005 17.001 8.653 1.00 72.06 160 SER A C 1
ATOM 1256 O O . SER A 1 160 ? 20.154 17.580 7.585 1.00 72.06 160 SER A O 1
ATOM 1258 N N . GLU A 1 161 ? 20.848 16.059 9.080 1.00 78.44 161 GLU A N 1
ATOM 1259 C CA . GLU A 1 161 ? 21.974 15.528 8.305 1.00 78.44 161 GLU A CA 1
ATOM 1260 C C . GLU A 1 161 ? 21.572 14.352 7.397 1.00 78.44 161 GLU A C 1
ATOM 1262 O O . GLU A 1 161 ? 22.377 13.878 6.594 1.00 78.44 161 GLU A O 1
ATOM 1267 N N . ASN A 1 162 ? 20.330 13.861 7.495 1.00 85.00 162 ASN A N 1
ATOM 1268 C CA . ASN A 1 162 ? 19.842 12.794 6.632 1.00 85.00 162 ASN A CA 1
ATOM 1269 C C . ASN A 1 162 ? 19.480 13.352 5.247 1.00 85.00 162 ASN A C 1
ATOM 1271 O O . ASN A 1 162 ? 18.339 13.737 4.965 1.00 85.00 162 ASN A O 1
ATOM 1275 N N . ASN A 1 163 ? 20.480 13.368 4.369 1.00 86.44 163 ASN A N 1
ATOM 1276 C CA . ASN A 1 163 ? 20.333 13.833 2.993 1.00 86.44 163 ASN A CA 1
ATOM 1277 C C . ASN A 1 163 ? 19.328 12.982 2.196 1.00 86.44 163 ASN A C 1
ATOM 1279 O O . ASN A 1 163 ? 18.585 13.541 1.397 1.00 86.44 163 ASN A O 1
ATOM 1283 N N . LEU A 1 164 ? 19.239 11.669 2.459 1.00 88.31 164 LEU A N 1
ATOM 1284 C CA . LEU A 1 164 ? 18.289 10.775 1.780 1.00 88.31 164 LEU A CA 1
ATOM 1285 C C . LEU A 1 164 ? 16.840 11.112 2.139 1.00 88.31 164 LEU A C 1
ATOM 1287 O O . LEU A 1 164 ? 15.970 11.092 1.274 1.00 88.31 164 LEU A O 1
ATOM 1291 N N . PHE A 1 165 ? 16.575 11.437 3.407 1.00 86.75 165 PHE A N 1
ATOM 1292 C CA . PHE A 1 165 ? 15.242 11.849 3.845 1.00 86.75 165 PHE A CA 1
ATOM 1293 C C . PHE A 1 165 ? 14.878 13.241 3.315 1.00 86.75 165 PHE A C 1
ATOM 1295 O O . PHE A 1 165 ? 13.758 13.458 2.856 1.00 86.75 165 PHE A O 1
ATOM 1302 N N . THR A 1 166 ? 15.835 14.173 3.326 1.00 87.25 166 THR A N 1
ATOM 1303 C CA . THR A 1 166 ? 15.648 15.517 2.757 1.00 87.25 166 THR A CA 1
ATOM 1304 C C . THR A 1 166 ? 15.325 15.447 1.264 1.00 87.25 166 THR A C 1
ATOM 1306 O O . THR A 1 166 ? 14.391 16.105 0.810 1.00 87.25 166 THR A O 1
ATOM 1309 N N . GLU A 1 167 ? 16.015 14.583 0.516 1.00 90.75 167 GLU A N 1
ATOM 1310 C CA . GLU A 1 167 ? 15.729 14.328 -0.898 1.00 90.75 167 GLU A CA 1
ATOM 1311 C C . GLU A 1 167 ? 14.287 13.845 -1.116 1.00 90.75 167 GLU A C 1
ATOM 1313 O O . GLU A 1 167 ? 13.595 14.359 -1.993 1.00 90.75 167 GLU A O 1
ATOM 1318 N N . ILE A 1 168 ? 13.790 12.918 -0.287 1.00 92.44 168 ILE A N 1
ATOM 1319 C CA . ILE A 1 168 ? 12.404 12.429 -0.388 1.00 92.44 168 ILE A CA 1
ATOM 1320 C C . ILE A 1 168 ? 11.406 13.557 -0.140 1.00 92.44 168 ILE A C 1
ATOM 1322 O O . ILE A 1 168 ? 10.392 13.632 -0.836 1.00 92.44 168 ILE A O 1
ATOM 1326 N N . LEU A 1 169 ? 11.661 14.437 0.833 1.00 89.81 169 LEU A N 1
ATOM 1327 C CA . LEU A 1 169 ? 10.789 15.584 1.089 1.00 89.81 169 LEU A CA 1
ATOM 1328 C C . LEU A 1 169 ? 10.743 16.526 -0.116 1.00 89.81 169 LEU A C 1
ATOM 1330 O O . LEU A 1 169 ? 9.658 16.913 -0.555 1.00 89.81 169 LEU A O 1
ATOM 1334 N N . GLU A 1 170 ? 11.900 16.853 -0.690 1.00 90.50 170 GLU A N 1
ATOM 1335 C CA . GLU A 1 170 ? 11.977 17.685 -1.891 1.00 90.50 170 GLU A CA 1
ATOM 1336 C C . GLU A 1 170 ? 11.257 17.033 -3.077 1.00 90.50 170 GLU A C 1
ATOM 1338 O O . GLU A 1 170 ? 10.506 17.700 -3.795 1.00 90.50 170 GLU A O 1
ATOM 1343 N N . GLU A 1 171 ? 11.437 15.728 -3.272 1.00 92.50 171 GLU A N 1
ATOM 1344 C CA . GLU A 1 171 ? 10.793 14.976 -4.345 1.00 92.50 171 GLU A CA 1
ATOM 1345 C C . GLU A 1 171 ? 9.273 14.888 -4.143 1.00 92.50 171 GLU A C 1
ATOM 1347 O O . GLU A 1 171 ? 8.497 15.100 -5.080 1.00 92.50 171 GLU A O 1
ATOM 1352 N N . THR A 1 172 ? 8.831 14.688 -2.900 1.00 92.81 172 THR A N 1
ATOM 1353 C CA . THR A 1 172 ? 7.416 14.726 -2.505 1.00 92.81 172 THR A CA 1
ATOM 1354 C C . THR A 1 172 ? 6.811 16.087 -2.844 1.00 92.81 172 THR A C 1
ATOM 1356 O O . THR A 1 172 ? 5.773 16.163 -3.510 1.00 92.81 172 THR A O 1
ATOM 1359 N N . GLU A 1 173 ? 7.482 17.182 -2.478 1.00 91.88 173 GLU A N 1
ATOM 1360 C CA . GLU A 1 173 ? 7.029 18.530 -2.815 1.00 91.88 173 GLU A CA 1
ATOM 1361 C C . GLU A 1 173 ? 6.955 18.757 -4.330 1.00 91.88 173 GLU A C 1
ATOM 1363 O O . GLU A 1 173 ? 6.025 19.412 -4.817 1.00 91.88 173 GLU A O 1
ATOM 1368 N N . LYS A 1 174 ? 7.925 18.246 -5.102 1.00 91.44 174 LYS A N 1
ATOM 1369 C CA . LYS A 1 174 ? 7.900 18.332 -6.571 1.00 91.44 174 LYS A CA 1
ATOM 1370 C C . LYS A 1 174 ? 6.669 17.619 -7.127 1.00 91.44 174 LYS A C 1
ATOM 1372 O O . LYS A 1 174 ? 5.966 18.207 -7.955 1.00 91.44 174 LYS A O 1
ATOM 1377 N N . TRP A 1 175 ? 6.353 16.415 -6.648 1.00 92.31 175 TRP A N 1
ATOM 1378 C CA . TRP A 1 175 ? 5.167 15.659 -7.066 1.00 92.31 175 TRP A CA 1
ATOM 1379 C C . TRP A 1 175 ? 3.851 16.327 -6.648 1.00 92.31 175 TRP A C 1
ATOM 1381 O O . TRP A 1 175 ? 2.924 16.419 -7.460 1.00 92.31 175 TRP A O 1
ATOM 1391 N N . GLN A 1 176 ? 3.771 16.897 -5.445 1.00 91.00 176 GLN A N 1
ATOM 1392 C CA . GLN A 1 176 ? 2.619 17.691 -5.000 1.00 91.00 176 GLN A CA 1
ATOM 1393 C C . GLN A 1 176 ? 2.424 18.942 -5.873 1.00 91.00 176 GLN A C 1
ATOM 1395 O O . GLN A 1 176 ? 1.318 19.222 -6.357 1.00 91.00 176 GLN A O 1
ATOM 1400 N N . LYS A 1 177 ? 3.505 19.686 -6.150 1.00 89.06 177 LYS A N 1
ATOM 1401 C CA . LYS A 1 177 ? 3.489 20.855 -7.045 1.00 89.06 177 LYS A CA 1
ATOM 1402 C C . LYS A 1 177 ? 3.055 20.438 -8.449 1.00 89.06 177 LYS A C 1
ATOM 1404 O O . LYS A 1 177 ? 2.158 21.075 -9.011 1.00 89.06 177 LYS A O 1
ATOM 1409 N N . PHE A 1 178 ? 3.603 19.348 -8.984 1.00 88.00 178 PHE A N 1
ATOM 1410 C CA . PHE A 1 178 ? 3.211 18.766 -10.268 1.00 88.00 178 PHE A CA 1
ATOM 1411 C C . PHE A 1 178 ? 1.717 18.426 -10.300 1.00 88.00 178 PHE A C 1
ATOM 1413 O O . PHE A 1 178 ? 1.015 18.837 -11.225 1.00 88.00 178 PHE A O 1
ATOM 1420 N N . ASN A 1 179 ? 1.198 17.772 -9.261 1.00 89.88 179 ASN A N 1
ATOM 1421 C CA . ASN A 1 179 ? -0.216 17.436 -9.125 1.00 89.88 179 ASN A CA 1
ATOM 1422 C C . ASN A 1 179 ? -1.115 18.686 -9.072 1.00 89.88 179 ASN A C 1
ATOM 1424 O O . ASN A 1 179 ? -2.160 18.757 -9.719 1.00 89.88 179 ASN A O 1
ATOM 1428 N N . SER A 1 180 ? -0.687 19.739 -8.373 1.00 86.00 180 SER A N 1
ATOM 1429 C CA . SER A 1 180 ? -1.420 21.011 -8.350 1.00 86.00 180 SER A CA 1
ATOM 1430 C C . SER A 1 180 ? -1.488 21.675 -9.737 1.00 86.00 180 SER A C 1
ATOM 1432 O O . SER A 1 180 ? -2.460 22.358 -10.074 1.00 86.00 180 SER A O 1
ATOM 1434 N N . LEU A 1 181 ? -0.448 21.492 -10.558 1.00 83.12 181 LEU A N 1
ATOM 1435 C CA . LEU A 1 181 ? -0.341 22.051 -11.904 1.00 83.12 181 LEU A CA 1
ATOM 1436 C C . LEU A 1 181 ? -1.087 21.200 -12.932 1.00 83.12 181 LEU A C 1
ATOM 1438 O O . LEU A 1 181 ? -1.709 21.761 -13.839 1.00 83.12 181 LEU A O 1
ATOM 1442 N N . SER A 1 182 ? -1.092 19.877 -12.772 1.00 76.50 182 SER A N 1
ATOM 1443 C CA . SER A 1 182 ? -1.848 18.958 -13.622 1.00 76.50 182 SER A CA 1
ATOM 1444 C C . SER A 1 182 ? -3.357 19.193 -13.494 1.00 76.50 182 SER A C 1
ATOM 1446 O O . SER A 1 182 ? -4.082 19.103 -14.485 1.00 76.50 182 SER A O 1
ATOM 1448 N N . LYS A 1 183 ? -3.847 19.645 -12.335 1.00 73.00 183 LYS A N 1
ATOM 1449 C CA . LYS A 1 183 ? -5.246 20.077 -12.157 1.00 73.00 183 LYS A CA 1
ATOM 1450 C C . LYS A 1 183 ? -5.601 21.379 -12.905 1.00 73.00 183 LYS A C 1
ATOM 1452 O O . LYS A 1 183 ? -6.774 21.639 -13.157 1.00 73.00 183 LYS A O 1
ATOM 1457 N N . LYS A 1 184 ? -4.622 22.195 -13.330 1.00 72.62 184 LYS A N 1
ATOM 1458 C CA . LYS A 1 184 ? -4.851 23.487 -14.022 1.00 72.62 184 LYS A CA 1
ATOM 1459 C C . LYS A 1 184 ? -5.044 23.316 -15.545 1.00 72.62 184 LYS A C 1
ATOM 1461 O O . LYS A 1 184 ? -4.749 22.268 -16.119 1.00 72.62 184 LYS A O 1
ATOM 1466 N N . LYS A 1 185 ? -5.557 24.365 -16.221 1.00 61.38 185 LYS A N 1
ATOM 1467 C CA . LYS A 1 185 ? -5.871 24.386 -17.676 1.00 61.38 185 LYS A CA 1
ATOM 1468 C C . LYS A 1 185 ? -4.705 23.873 -18.549 1.00 61.38 185 LYS A C 1
ATOM 1470 O O . LYS A 1 185 ? -3.541 24.139 -18.249 1.00 61.38 185 LYS A O 1
ATOM 1475 N N . ARG A 1 186 ? -5.034 23.234 -19.690 1.00 57.34 186 ARG A N 1
ATOM 1476 C CA . ARG A 1 186 ? -4.109 22.537 -20.626 1.00 57.34 186 ARG A CA 1
ATOM 1477 C C . ARG A 1 186 ? -2.802 23.286 -20.939 1.00 57.34 186 ARG A C 1
ATOM 1479 O O . ARG A 1 186 ? -1.760 22.649 -21.027 1.00 57.34 186 ARG A O 1
ATOM 1486 N N . ASN A 1 187 ? -2.820 24.616 -21.047 1.00 56.09 187 ASN A N 1
ATOM 1487 C CA . ASN A 1 187 ? -1.625 25.406 -21.383 1.00 56.09 187 ASN A CA 1
ATOM 1488 C C . ASN A 1 187 ? -0.549 25.409 -20.279 1.00 56.09 187 ASN A C 1
ATOM 1490 O O . ASN A 1 187 ? 0.628 25.529 -20.599 1.00 56.09 187 ASN A O 1
ATOM 1494 N N . LYS A 1 188 ? -0.921 25.244 -18.998 1.00 57.91 188 LYS A N 1
ATOM 1495 C CA . LYS A 1 188 ? 0.047 25.124 -17.888 1.00 57.91 188 LYS A CA 1
ATOM 1496 C C . LYS A 1 188 ? 0.611 23.705 -17.750 1.00 57.91 188 LYS A C 1
ATOM 1498 O O . LYS A 1 188 ? 1.742 23.563 -17.303 1.00 57.91 188 LYS A O 1
ATOM 1503 N N . ARG A 1 189 ? -0.126 22.680 -18.204 1.00 56.81 189 ARG A N 1
ATOM 1504 C CA . ARG A 1 189 ? 0.322 21.271 -18.200 1.00 56.81 189 ARG A CA 1
ATOM 1505 C C . ARG A 1 189 ? 1.519 21.027 -19.122 1.00 56.81 189 ARG A C 1
ATOM 1507 O O . ARG A 1 189 ? 2.363 20.206 -18.811 1.00 56.81 189 ARG A O 1
ATOM 1514 N N . ARG A 1 190 ? 1.624 21.778 -20.226 1.00 54.78 190 ARG A N 1
ATOM 1515 C CA . ARG A 1 190 ? 2.715 21.656 -21.214 1.00 54.78 190 ARG A CA 1
ATOM 1516 C C . ARG A 1 190 ? 4.102 22.066 -20.698 1.00 54.78 190 ARG A C 1
ATOM 1518 O O . ARG A 1 190 ? 5.077 21.807 -21.384 1.00 54.78 190 ARG A O 1
ATOM 1525 N N . LYS A 1 191 ? 4.196 22.717 -19.531 1.00 59.97 191 LYS A N 1
ATOM 1526 C CA . LYS A 1 191 ? 5.480 23.073 -18.896 1.00 59.97 191 LYS A CA 1
ATOM 1527 C C . LYS A 1 191 ? 6.028 21.982 -17.970 1.00 59.97 191 LYS A C 1
ATOM 1529 O O . LYS A 1 191 ? 7.067 22.187 -17.357 1.00 59.97 191 LYS A O 1
ATOM 1534 N N . LEU A 1 192 ? 5.313 20.872 -17.818 1.00 64.31 192 LEU A N 1
ATOM 1535 C CA . LEU A 1 192 ? 5.696 19.799 -16.914 1.00 64.31 192 LEU A CA 1
ATOM 1536 C C . LEU A 1 192 ? 6.582 18.805 -17.669 1.00 64.31 192 LEU A C 1
ATOM 1538 O O . LEU A 1 192 ? 6.074 18.045 -18.492 1.00 64.31 192 LEU A O 1
ATOM 1542 N N . SER A 1 193 ? 7.891 18.844 -17.409 1.00 69.69 193 SER A N 1
ATOM 1543 C CA . SER A 1 193 ? 8.803 17.778 -17.827 1.00 69.69 193 SER A CA 1
ATOM 1544 C C . SER A 1 193 ? 8.855 16.715 -16.740 1.00 69.69 193 SER A C 1
ATOM 1546 O O . SER A 1 193 ? 9.018 17.040 -15.565 1.00 69.69 193 SER A O 1
ATOM 1548 N N . ILE A 1 194 ? 8.685 15.463 -17.146 1.00 73.38 194 ILE A N 1
ATOM 1549 C CA . ILE A 1 194 ? 8.801 14.288 -16.274 1.00 73.38 194 ILE A CA 1
ATOM 1550 C C . ILE A 1 194 ? 10.275 13.877 -16.125 1.00 73.38 194 ILE A C 1
ATOM 1552 O O . ILE A 1 194 ? 10.628 13.180 -15.187 1.00 73.38 194 ILE A O 1
ATOM 1556 N N . ASP A 1 195 ? 11.158 14.403 -16.972 1.00 72.38 195 ASP A N 1
ATOM 1557 C CA . ASP A 1 195 ? 12.594 14.100 -16.940 1.00 72.38 195 ASP A CA 1
ATOM 1558 C C . ASP A 1 195 ? 13.327 14.817 -15.788 1.00 72.38 195 ASP A C 1
ATOM 1560 O O . ASP A 1 195 ? 14.531 14.671 -15.622 1.00 72.38 195 ASP A O 1
ATOM 1564 N N . ASN A 1 196 ? 12.604 15.616 -14.995 1.00 78.25 196 ASN A N 1
ATOM 1565 C CA . ASN A 1 196 ? 13.147 16.367 -13.862 1.00 78.25 196 ASN A CA 1
ATOM 1566 C C . ASN A 1 196 ? 13.050 15.609 -12.523 1.00 78.25 196 ASN A C 1
ATOM 1568 O O . ASN A 1 196 ? 13.432 16.178 -11.498 1.00 78.25 196 ASN A O 1
ATOM 1572 N N . PHE A 1 197 ? 12.473 14.402 -12.510 1.00 83.19 197 PHE A N 1
ATOM 1573 C CA . PHE A 1 197 ? 12.317 13.593 -11.299 1.00 83.19 197 PHE A CA 1
ATOM 1574 C C . PHE A 1 197 ? 13.529 12.678 -11.100 1.00 83.19 197 PHE A C 1
ATOM 1576 O O . PHE A 1 197 ? 14.075 12.141 -12.066 1.00 83.19 197 PHE A O 1
ATOM 1583 N N . SER A 1 198 ? 13.956 12.536 -9.849 1.00 82.69 198 SER A N 1
ATOM 1584 C CA . SER A 1 198 ? 15.138 11.752 -9.486 1.00 82.69 198 SER A CA 1
ATOM 1585 C C . SER A 1 198 ? 14.837 10.253 -9.488 1.00 82.69 198 SER A C 1
ATOM 1587 O O . SER A 1 198 ? 13.726 9.820 -9.180 1.00 82.69 198 SER A O 1
ATOM 1589 N N . SER A 1 199 ? 15.857 9.445 -9.787 1.00 87.12 199 SER A N 1
ATOM 1590 C CA . SER A 1 199 ? 15.823 8.013 -9.484 1.00 87.12 199 SER A CA 1
ATOM 1591 C C . SER A 1 199 ? 15.987 7.832 -7.978 1.00 87.12 199 SER A C 1
ATOM 1593 O O . SER A 1 199 ? 16.958 8.325 -7.415 1.00 87.12 199 SER A O 1
ATOM 1595 N N . LEU A 1 200 ? 15.061 7.117 -7.346 1.00 90.31 200 LEU A N 1
ATOM 1596 C CA . LEU A 1 200 ? 15.036 6.895 -5.900 1.00 90.31 200 LEU A CA 1
ATOM 1597 C C . LEU A 1 200 ? 15.331 5.429 -5.562 1.00 90.31 200 LEU A C 1
ATOM 1599 O O . LEU A 1 200 ? 15.007 4.529 -6.339 1.00 90.31 200 LEU A O 1
ATOM 1603 N N . PHE A 1 201 ? 15.909 5.185 -4.385 1.00 90.50 201 PHE A N 1
ATOM 1604 C CA . PHE A 1 201 ? 16.058 3.836 -3.834 1.00 90.50 201 PHE A CA 1
ATOM 1605 C C . PHE A 1 201 ? 14.703 3.240 -3.407 1.00 90.50 201 PHE A C 1
ATOM 1607 O O . PHE A 1 201 ? 13.768 3.996 -3.133 1.00 90.50 201 PHE A O 1
ATOM 1614 N N . PRO A 1 202 ? 14.581 1.903 -3.288 1.00 92.44 202 PRO A N 1
ATOM 1615 C CA . PRO A 1 202 ? 13.336 1.239 -2.898 1.00 92.44 202 PRO A CA 1
ATOM 1616 C C . PRO A 1 202 ? 12.649 1.835 -1.659 1.00 92.44 202 PRO A C 1
ATOM 1618 O O . PRO A 1 202 ? 11.476 2.198 -1.726 1.00 92.44 202 PRO A O 1
ATOM 1621 N N . ASP A 1 203 ? 13.397 2.041 -0.574 1.00 92.38 203 ASP A N 1
ATOM 1622 C CA . ASP A 1 203 ? 12.859 2.601 0.675 1.00 92.38 203 ASP A CA 1
ATOM 1623 C C . ASP A 1 203 ? 12.426 4.066 0.514 1.00 92.38 203 ASP A C 1
ATOM 1625 O O . ASP A 1 203 ? 11.428 4.509 1.084 1.00 92.38 203 ASP A O 1
ATOM 1629 N N . GLN A 1 204 ? 13.143 4.827 -0.320 1.00 93.75 204 GLN A N 1
ATOM 1630 C CA . GLN A 1 204 ? 12.781 6.207 -0.640 1.00 93.75 204 GLN A CA 1
ATOM 1631 C C . GLN A 1 204 ? 11.481 6.271 -1.456 1.00 93.75 204 GLN A C 1
ATOM 1633 O O . GLN A 1 204 ? 10.673 7.176 -1.249 1.00 93.75 204 GLN A O 1
ATOM 1638 N N . ILE A 1 205 ? 11.259 5.309 -2.363 1.00 95.00 205 ILE A N 1
ATOM 1639 C CA . ILE A 1 205 ? 10.011 5.191 -3.131 1.00 95.00 205 ILE A CA 1
ATOM 1640 C C . ILE A 1 205 ? 8.847 4.883 -2.191 1.00 95.00 205 ILE A C 1
ATOM 1642 O O . ILE A 1 205 ? 7.809 5.532 -2.301 1.00 95.00 205 ILE A O 1
ATOM 1646 N N . ILE A 1 206 ? 9.009 3.941 -1.257 1.00 95.12 206 ILE A N 1
ATOM 1647 C CA . ILE A 1 206 ? 7.965 3.616 -0.273 1.00 95.12 206 ILE A CA 1
ATOM 1648 C C . ILE A 1 206 ? 7.572 4.875 0.502 1.00 95.12 206 ILE A C 1
ATOM 1650 O O . ILE A 1 206 ? 6.393 5.224 0.534 1.00 95.12 206 ILE A O 1
ATOM 1654 N N . LEU A 1 207 ? 8.552 5.610 1.030 1.00 94.12 207 LEU A N 1
ATOM 1655 C CA . LEU A 1 207 ? 8.287 6.819 1.807 1.00 94.12 207 LEU A CA 1
ATOM 1656 C C . LEU A 1 207 ? 7.654 7.941 0.968 1.00 94.12 207 LEU A C 1
ATOM 1658 O O . LEU A 1 207 ? 6.759 8.644 1.437 1.00 94.12 207 LEU A O 1
ATOM 1662 N N . LEU A 1 208 ? 8.069 8.095 -0.293 1.00 95.56 208 LEU A N 1
ATOM 1663 C CA . LEU A 1 208 ? 7.412 9.002 -1.235 1.00 95.56 208 LEU A CA 1
ATOM 1664 C C . LEU A 1 208 ? 5.934 8.623 -1.417 1.00 95.56 208 LEU A C 1
ATOM 1666 O O . LEU A 1 208 ? 5.067 9.495 -1.368 1.00 95.56 208 LEU A O 1
ATOM 1670 N N . LEU A 1 209 ? 5.632 7.339 -1.627 1.00 96.31 209 LEU A N 1
ATOM 1671 C CA . LEU A 1 209 ? 4.261 6.860 -1.806 1.00 96.31 209 LEU A CA 1
ATOM 1672 C C . LEU A 1 209 ? 3.422 7.030 -0.532 1.00 96.31 209 LEU A C 1
ATOM 1674 O O . LEU A 1 209 ? 2.264 7.430 -0.630 1.00 96.31 209 LEU A O 1
ATOM 1678 N N . GLU A 1 210 ? 3.997 6.809 0.651 1.00 94.94 210 GLU A N 1
ATOM 1679 C CA . GLU A 1 210 ? 3.344 7.065 1.942 1.00 94.94 210 GLU A CA 1
ATOM 1680 C C . GLU A 1 210 ? 2.988 8.544 2.122 1.00 94.94 210 GLU A C 1
ATOM 1682 O O . GLU A 1 210 ? 1.851 8.878 2.463 1.00 94.94 210 GLU A O 1
ATOM 1687 N N . ASN A 1 211 ? 3.917 9.446 1.800 1.00 93.81 211 ASN A N 1
ATOM 1688 C CA . ASN A 1 211 ? 3.642 10.881 1.823 1.00 93.81 211 ASN A CA 1
ATOM 1689 C C . ASN A 1 211 ? 2.542 11.265 0.823 1.00 93.81 211 ASN A C 1
ATOM 1691 O O . ASN A 1 211 ? 1.694 12.109 1.115 1.00 93.81 211 ASN A O 1
ATOM 1695 N N . LEU A 1 212 ? 2.536 10.647 -0.361 1.00 94.75 212 LEU A N 1
ATOM 1696 C CA . LEU A 1 212 ? 1.521 10.895 -1.379 1.00 94.75 212 LEU A CA 1
ATOM 1697 C C . LEU A 1 212 ? 0.153 10.311 -1.009 1.00 94.75 212 LEU A C 1
ATOM 1699 O O . LEU A 1 212 ? -0.847 10.899 -1.406 1.00 94.75 212 LEU A O 1
ATOM 1703 N N . LEU A 1 213 ? 0.075 9.222 -0.240 1.00 94.06 213 LEU A N 1
ATOM 1704 C CA . LEU A 1 213 ? -1.188 8.692 0.296 1.00 94.06 213 LEU A CA 1
ATOM 1705 C C . LEU A 1 213 ? -1.850 9.646 1.292 1.00 94.06 213 LEU A C 1
ATOM 1707 O O . LEU A 1 213 ? -3.078 9.688 1.374 1.00 94.06 213 LEU A O 1
ATOM 1711 N N . ALA A 1 214 ? -1.059 10.444 2.014 1.00 91.75 214 ALA A N 1
ATOM 1712 C CA . ALA A 1 214 ? -1.575 11.472 2.915 1.00 91.75 214 ALA A CA 1
ATOM 1713 C C . ALA A 1 214 ? -2.223 12.661 2.171 1.00 91.75 214 ALA A C 1
ATOM 1715 O O . ALA A 1 214 ? -2.911 13.485 2.784 1.00 91.75 214 ALA A O 1
ATOM 1716 N N . GLU A 1 215 ? -2.039 12.772 0.850 1.00 90.62 215 GLU A N 1
ATOM 1717 C CA . GLU A 1 215 ? -2.633 13.842 0.056 1.00 90.62 215 GLU A CA 1
ATOM 1718 C C . GLU A 1 215 ? -4.144 13.674 -0.104 1.00 90.62 215 GLU A C 1
ATOM 1720 O O . GLU A 1 215 ? -4.665 12.604 -0.412 1.00 90.62 215 GLU A O 1
ATOM 1725 N N . LYS A 1 216 ? -4.884 14.783 -0.020 1.00 87.81 216 LYS A N 1
ATOM 1726 C CA . LYS A 1 216 ? -6.350 14.746 -0.165 1.00 87.81 216 LYS A CA 1
ATOM 1727 C C . LYS A 1 216 ? -6.807 14.272 -1.543 1.00 87.81 216 LYS A C 1
ATOM 1729 O O . LYS A 1 216 ? -7.874 13.686 -1.672 1.00 87.81 216 LYS A O 1
ATOM 1734 N N . GLU A 1 217 ? -6.044 14.588 -2.587 1.00 87.62 217 GLU A N 1
ATOM 1735 C CA . GLU A 1 217 ? -6.445 14.317 -3.966 1.00 87.62 217 GLU A CA 1
ATOM 1736 C C . GLU A 1 217 ? -5.244 14.259 -4.923 1.00 87.62 217 GLU A C 1
ATOM 1738 O O . GLU A 1 217 ? -4.617 15.292 -5.200 1.00 87.62 217 GLU A O 1
ATOM 1743 N N . LEU A 1 218 ? -5.034 13.118 -5.577 1.00 91.88 218 LEU A N 1
ATOM 1744 C CA . LEU A 1 218 ? -4.116 12.972 -6.709 1.00 91.88 218 LEU A CA 1
ATOM 1745 C C . LEU A 1 218 ? -4.871 12.856 -8.037 1.00 91.88 218 LEU A C 1
ATOM 1747 O O . LEU A 1 218 ? -5.916 12.220 -8.141 1.00 91.88 218 LEU A O 1
ATOM 1751 N N . SER A 1 219 ? -4.351 13.502 -9.082 1.00 90.56 219 SER A N 1
ATOM 1752 C CA . SER A 1 219 ? -4.920 13.398 -10.428 1.00 90.56 219 SER A CA 1
ATOM 1753 C C . SER A 1 219 ? -4.487 12.100 -11.115 1.00 90.56 219 SER A C 1
ATOM 1755 O O . SER A 1 219 ? -3.328 11.701 -11.007 1.00 90.56 219 SER A O 1
ATOM 1757 N N . SER A 1 220 ? -5.360 11.507 -11.937 1.00 90.88 220 SER A N 1
ATOM 1758 C CA . SER A 1 220 ? -5.017 10.312 -12.730 1.00 90.88 220 SER A CA 1
ATOM 1759 C C . SER A 1 220 ? -3.836 10.543 -13.680 1.00 90.88 220 SER A C 1
ATOM 1761 O O . SER A 1 220 ? -3.097 9.616 -13.987 1.00 90.88 220 SER A O 1
ATOM 1763 N N . TYR A 1 221 ? -3.619 11.788 -14.124 1.00 89.38 221 TYR A N 1
ATOM 1764 C CA . TYR A 1 221 ? -2.438 12.141 -14.916 1.00 89.38 221 TYR A CA 1
ATOM 1765 C C . TYR A 1 221 ? -1.153 12.033 -14.090 1.00 89.38 221 TYR A C 1
ATOM 1767 O O . TYR A 1 221 ? -0.170 11.491 -14.578 1.00 89.38 221 TYR A O 1
ATOM 1775 N N . THR A 1 222 ? -1.166 12.507 -12.841 1.00 91.50 222 THR A N 1
ATOM 1776 C CA . THR A 1 222 ? -0.023 12.376 -11.925 1.00 91.50 222 THR A CA 1
ATOM 1777 C C . THR A 1 222 ? 0.294 10.911 -11.662 1.00 91.50 222 THR A C 1
ATOM 1779 O O . THR A 1 222 ? 1.446 10.525 -11.793 1.00 91.50 222 THR A O 1
ATOM 1782 N N . LEU A 1 223 ? -0.726 10.092 -11.388 1.00 93.31 223 LEU A N 1
ATOM 1783 C CA . LEU A 1 223 ? -0.571 8.647 -11.184 1.00 93.31 223 LEU A CA 1
ATOM 1784 C C . LEU A 1 223 ? 0.034 7.962 -12.418 1.00 93.31 223 LEU A C 1
ATOM 1786 O O . LEU A 1 223 ? 0.992 7.208 -12.301 1.00 93.31 223 LEU A O 1
ATOM 1790 N N . SER A 1 224 ? -0.442 8.300 -13.618 1.00 92.31 224 SER A N 1
ATOM 1791 C CA . SER A 1 224 ? 0.153 7.793 -14.860 1.00 92.31 224 SER A CA 1
ATOM 1792 C C . SER A 1 224 ? 1.615 8.219 -15.046 1.00 92.31 224 SER A C 1
ATOM 1794 O O . SER A 1 224 ? 2.396 7.465 -15.618 1.00 92.31 224 SER A O 1
ATOM 1796 N N . CYS A 1 225 ? 1.991 9.419 -14.597 1.00 91.12 225 CYS A N 1
ATOM 1797 C CA . CYS A 1 225 ? 3.375 9.886 -14.673 1.00 91.12 225 CYS A CA 1
ATOM 1798 C C . CYS A 1 225 ? 4.266 9.187 -13.643 1.00 91.12 225 CYS A C 1
ATOM 1800 O O . CYS A 1 225 ? 5.381 8.828 -13.996 1.00 91.12 225 CYS A O 1
ATOM 1802 N N . LEU A 1 226 ? 3.773 8.968 -12.419 1.00 93.44 226 LEU A N 1
ATOM 1803 C CA . LEU A 1 226 ? 4.474 8.214 -11.373 1.00 93.44 226 LEU A CA 1
ATOM 1804 C C . LEU A 1 226 ? 4.829 6.809 -11.864 1.00 93.44 226 LEU A C 1
ATOM 1806 O O . LEU A 1 226 ? 5.993 6.426 -11.835 1.00 93.44 226 LEU A O 1
ATOM 1810 N N . ASP A 1 227 ? 3.848 6.094 -12.416 1.00 93.44 227 ASP A N 1
ATOM 1811 C CA . ASP A 1 227 ? 4.053 4.750 -12.964 1.00 93.44 227 ASP A CA 1
ATOM 1812 C C . ASP A 1 227 ? 5.063 4.728 -14.119 1.00 93.44 227 ASP A C 1
ATOM 1814 O O . ASP A 1 227 ? 5.847 3.796 -14.265 1.00 93.44 227 ASP A O 1
ATOM 1818 N N . ARG A 1 228 ? 5.109 5.799 -14.918 1.00 91.50 228 ARG A N 1
ATOM 1819 C CA . ARG A 1 228 ? 6.081 5.924 -16.006 1.00 91.50 228 ARG A CA 1
ATOM 1820 C C . ARG A 1 228 ? 7.501 6.224 -15.525 1.00 91.50 228 ARG A C 1
ATOM 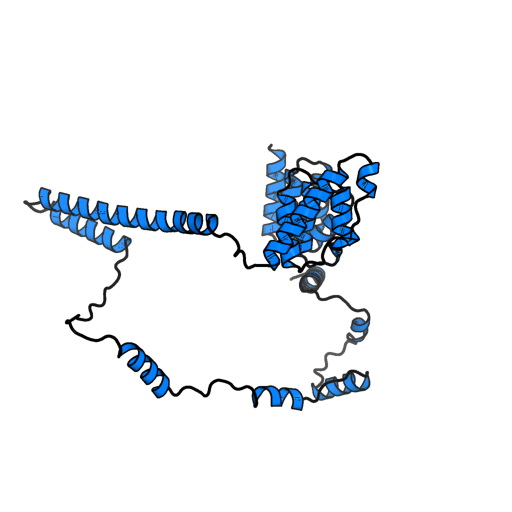1822 O O . ARG A 1 228 ? 8.434 5.888 -16.239 1.00 91.50 228 ARG A O 1
ATOM 1829 N N . VAL A 1 229 ? 7.661 6.908 -14.393 1.00 91.50 229 VAL A N 1
ATOM 1830 C CA . VAL A 1 229 ? 8.981 7.247 -13.833 1.00 91.50 229 VAL A CA 1
ATOM 1831 C C . VAL A 1 229 ? 9.559 6.058 -13.078 1.00 91.50 229 VAL A C 1
ATOM 1833 O O . VAL A 1 229 ? 10.715 5.710 -13.279 1.00 91.50 229 VAL A O 1
ATOM 1836 N N . PHE A 1 230 ? 8.749 5.434 -12.224 1.00 91.88 230 PHE A N 1
ATOM 1837 C CA . PHE A 1 230 ? 9.221 4.407 -11.297 1.00 91.88 230 PHE A CA 1
ATOM 1838 C C . PHE A 1 230 ? 8.978 2.977 -11.783 1.00 91.88 230 PHE A C 1
ATOM 1840 O O . PHE A 1 230 ? 9.546 2.053 -11.215 1.00 91.88 230 PHE A O 1
ATOM 1847 N N . HIS A 1 231 ? 8.175 2.782 -12.836 1.00 92.00 231 HIS A N 1
ATOM 1848 C CA . HIS A 1 231 ? 7.892 1.471 -13.426 1.00 92.00 231 HIS A CA 1
ATOM 1849 C C . HIS A 1 231 ? 7.447 0.430 -12.385 1.00 92.00 231 HIS A C 1
ATOM 1851 O O . HIS A 1 231 ? 8.026 -0.653 -12.293 1.00 92.00 231 HIS A O 1
ATOM 1857 N N . PHE A 1 232 ? 6.400 0.746 -11.613 1.00 94.00 232 PHE A N 1
ATOM 1858 C CA . PHE A 1 232 ? 6.020 -0.008 -10.410 1.00 94.00 232 PHE A CA 1
ATOM 1859 C C . PHE A 1 232 ? 5.776 -1.503 -10.643 1.00 94.00 232 PHE A C 1
ATOM 1861 O O . PHE A 1 232 ? 6.050 -2.308 -9.758 1.00 94.00 232 PHE A O 1
ATOM 1868 N N . ASN A 1 233 ? 5.337 -1.896 -11.841 1.00 89.38 233 ASN A N 1
ATOM 1869 C CA . ASN A 1 233 ? 5.151 -3.305 -12.208 1.00 89.38 233 ASN A CA 1
ATOM 1870 C C . ASN A 1 233 ? 6.439 -4.145 -12.090 1.00 89.38 233 ASN A C 1
ATOM 1872 O O . ASN A 1 233 ? 6.357 -5.358 -11.923 1.00 89.38 233 ASN A O 1
ATOM 1876 N N . ASN A 1 234 ? 7.614 -3.512 -12.166 1.00 89.31 234 ASN A N 1
ATOM 1877 C CA . ASN A 1 234 ? 8.920 -4.169 -12.081 1.00 89.31 234 ASN A CA 1
ATOM 1878 C C . ASN A 1 234 ? 9.574 -4.015 -10.697 1.00 89.31 234 ASN A C 1
ATOM 1880 O O . ASN A 1 234 ? 10.683 -4.502 -10.486 1.00 89.31 234 ASN A O 1
ATOM 1884 N N . CYS A 1 235 ? 8.926 -3.316 -9.764 1.00 92.31 235 CYS A N 1
ATOM 1885 C CA . CYS A 1 235 ? 9.430 -3.146 -8.406 1.00 92.31 235 CYS A CA 1
ATOM 1886 C C . CYS A 1 235 ? 9.145 -4.381 -7.538 1.00 92.31 235 CYS A C 1
ATOM 1888 O O . CYS A 1 235 ? 8.407 -5.282 -7.932 1.00 92.31 235 CYS A O 1
ATOM 1890 N N . ASN A 1 236 ? 9.715 -4.410 -6.332 1.00 92.81 236 ASN A N 1
ATOM 1891 C CA . ASN A 1 236 ? 9.414 -5.442 -5.340 1.00 92.81 236 ASN A CA 1
ATOM 1892 C C . ASN A 1 236 ? 7.943 -5.380 -4.865 1.00 92.81 236 ASN A C 1
ATOM 1894 O O . ASN A 1 236 ? 7.248 -4.379 -5.057 1.00 92.81 236 ASN A O 1
ATOM 1898 N N . ALA A 1 237 ? 7.475 -6.453 -4.221 1.00 92.06 237 ALA A N 1
ATOM 1899 C CA . ALA A 1 237 ? 6.080 -6.589 -3.797 1.00 92.06 237 ALA A CA 1
ATOM 1900 C C . ALA A 1 237 ? 5.628 -5.509 -2.794 1.00 92.06 237 ALA A C 1
ATOM 1902 O O . ALA A 1 237 ? 4.451 -5.161 -2.763 1.00 92.06 237 ALA A O 1
ATOM 1903 N N . GLU A 1 238 ? 6.546 -4.951 -2.005 1.00 94.00 238 GLU A N 1
ATOM 1904 C CA . GLU A 1 238 ? 6.253 -3.899 -1.027 1.00 94.00 238 GLU A CA 1
ATOM 1905 C C . GLU A 1 238 ? 5.941 -2.560 -1.698 1.00 94.00 238 GLU A C 1
ATOM 1907 O O . GLU A 1 238 ? 4.897 -1.957 -1.437 1.00 94.00 238 GLU A O 1
ATOM 1912 N N . ILE A 1 239 ? 6.778 -2.142 -2.651 1.00 95.62 239 ILE A N 1
ATOM 1913 C CA . ILE A 1 239 ? 6.522 -0.959 -3.478 1.00 95.62 239 ILE A CA 1
ATOM 1914 C C . ILE A 1 239 ? 5.247 -1.157 -4.296 1.00 95.62 239 ILE A C 1
ATOM 1916 O O . ILE A 1 239 ? 4.427 -0.244 -4.382 1.00 95.62 239 ILE A O 1
ATOM 1920 N N . GLN A 1 240 ? 5.062 -2.343 -4.885 1.00 95.88 240 GLN A N 1
ATOM 1921 C CA . GLN A 1 240 ? 3.851 -2.666 -5.639 1.00 95.88 240 GLN A CA 1
ATOM 1922 C C . GLN A 1 240 ? 2.602 -2.551 -4.767 1.00 95.88 240 GLN A C 1
ATOM 1924 O O . GLN A 1 240 ? 1.636 -1.915 -5.179 1.00 95.88 240 GLN A O 1
ATOM 1929 N N . HIS A 1 241 ? 2.628 -3.115 -3.557 1.00 95.75 241 HIS A N 1
ATOM 1930 C CA . HIS A 1 241 ? 1.529 -3.017 -2.605 1.00 95.75 241 HIS A CA 1
ATOM 1931 C C . HIS A 1 241 ? 1.211 -1.556 -2.293 1.00 95.75 241 HIS A C 1
ATOM 1933 O O . HIS A 1 241 ? 0.078 -1.123 -2.492 1.00 95.75 241 HIS A O 1
ATOM 1939 N N . ARG A 1 242 ? 2.220 -0.769 -1.898 1.00 96.50 242 ARG A N 1
ATOM 1940 C CA . ARG A 1 242 ? 2.033 0.645 -1.560 1.00 96.50 242 ARG A CA 1
ATOM 1941 C C . ARG A 1 242 ? 1.521 1.457 -2.752 1.00 96.50 242 ARG A C 1
ATOM 1943 O O . ARG A 1 242 ? 0.642 2.298 -2.597 1.00 96.50 242 ARG A O 1
ATOM 1950 N N . TRP A 1 243 ? 2.008 1.184 -3.960 1.00 96.81 243 TRP A N 1
ATOM 1951 C CA . TRP A 1 243 ? 1.487 1.787 -5.188 1.00 96.81 243 TRP A CA 1
ATOM 1952 C C . TRP A 1 243 ? 0.014 1.434 -5.418 1.00 96.81 243 TRP A C 1
ATOM 1954 O O . TRP A 1 243 ? -0.797 2.304 -5.744 1.00 96.81 243 TRP A O 1
ATOM 1964 N N . LEU A 1 244 ? -0.356 0.169 -5.221 1.00 96.88 244 LEU A N 1
ATOM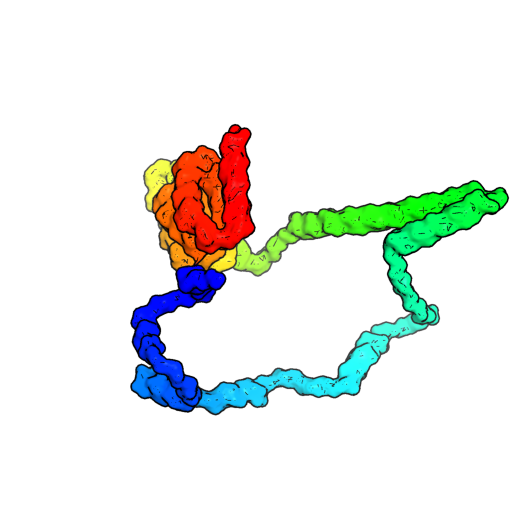 1965 C CA . LEU A 1 244 ? -1.729 -0.296 -5.369 1.00 96.88 244 LEU A CA 1
ATOM 1966 C C . LEU A 1 244 ? -2.674 0.328 -4.338 1.00 96.88 244 LEU A C 1
ATOM 1968 O O . LEU A 1 244 ? -3.828 0.585 -4.678 1.00 96.88 244 LEU A O 1
ATOM 1972 N N . GLU A 1 245 ? -2.197 0.673 -3.141 1.00 95.88 245 GLU A N 1
ATOM 1973 C CA . GLU A 1 245 ? -2.974 1.482 -2.195 1.00 95.88 245 GLU A CA 1
ATOM 1974 C C . GLU A 1 245 ? -3.347 2.843 -2.800 1.00 95.88 245 GLU A C 1
ATOM 1976 O O . GLU A 1 245 ? -4.512 3.236 -2.742 1.00 95.88 245 GLU A O 1
ATOM 1981 N N . LEU A 1 246 ? -2.414 3.538 -3.472 1.00 96.12 246 LEU A N 1
ATOM 1982 C CA . LEU A 1 246 ? -2.747 4.780 -4.188 1.00 96.12 246 LEU A CA 1
ATOM 1983 C C . LEU A 1 246 ? -3.756 4.516 -5.312 1.00 96.12 246 LEU A C 1
ATOM 1985 O O . LEU A 1 246 ? -4.685 5.303 -5.510 1.00 96.12 246 LEU A O 1
ATOM 1989 N N . VAL A 1 247 ? -3.581 3.426 -6.066 1.00 95.94 247 VAL A N 1
ATOM 1990 C CA . VAL A 1 247 ? -4.495 3.047 -7.156 1.00 95.94 247 VAL A CA 1
ATOM 1991 C C . VAL A 1 247 ? -5.920 2.868 -6.632 1.00 95.94 247 VAL A C 1
ATOM 1993 O O . VAL A 1 247 ? -6.865 3.351 -7.266 1.00 95.94 247 VAL A O 1
ATOM 1996 N N . VAL A 1 248 ? -6.077 2.212 -5.480 1.00 95.19 248 VAL A N 1
ATOM 1997 C CA . VAL A 1 248 ? -7.373 1.993 -4.833 1.00 95.19 248 VAL A CA 1
ATOM 1998 C C . VAL A 1 248 ? -7.924 3.306 -4.269 1.00 95.19 248 VAL A C 1
ATOM 2000 O O . VAL A 1 248 ? -9.023 3.709 -4.657 1.00 95.19 248 VAL A O 1
ATOM 2003 N N . ASN A 1 249 ? -7.145 4.027 -3.461 1.00 93.94 249 ASN A N 1
ATOM 2004 C CA . ASN A 1 249 ? -7.572 5.254 -2.784 1.00 93.94 249 ASN A CA 1
ATOM 2005 C C . ASN A 1 249 ? -8.009 6.357 -3.771 1.00 93.94 249 ASN A C 1
ATOM 2007 O O . ASN A 1 249 ? -9.044 7.001 -3.597 1.00 93.94 249 ASN A O 1
ATOM 2011 N N . TYR A 1 250 ? -7.271 6.534 -4.873 1.00 93.62 250 TYR A N 1
ATOM 2012 C CA . TYR A 1 250 ? -7.577 7.539 -5.902 1.00 93.62 250 TYR A CA 1
ATOM 2013 C C . TYR A 1 250 ? -8.344 6.986 -7.112 1.00 93.62 250 TYR A C 1
ATOM 2015 O O . TYR A 1 250 ? -8.506 7.689 -8.116 1.00 93.62 250 TYR A O 1
ATOM 2023 N N . LYS A 1 251 ? -8.848 5.747 -7.030 1.00 93.81 251 LYS A N 1
ATOM 2024 C CA . LYS A 1 251 ? -9.723 5.114 -8.036 1.00 93.81 251 LYS A CA 1
ATOM 2025 C C . LYS A 1 251 ? -9.133 5.115 -9.449 1.00 93.81 251 LYS A C 1
ATOM 2027 O O . LYS A 1 251 ? -9.811 5.422 -10.439 1.00 93.81 251 LYS A O 1
ATOM 2032 N N . TYR A 1 252 ? -7.850 4.785 -9.568 1.00 94.44 252 TYR A N 1
ATOM 2033 C CA . TYR A 1 252 ? -7.133 4.805 -10.839 1.00 94.44 252 TYR A CA 1
ATOM 2034 C C . TYR A 1 252 ? -7.388 3.534 -11.661 1.00 94.44 252 TYR A C 1
ATOM 2036 O O . TYR A 1 252 ? -6.593 2.600 -11.707 1.00 94.44 252 TYR A O 1
ATOM 2044 N N . LYS A 1 253 ? -8.535 3.521 -12.348 1.00 93.06 253 LYS A N 1
ATOM 2045 C CA . LYS A 1 253 ? -9.077 2.344 -13.052 1.00 93.06 253 LYS A CA 1
ATOM 2046 C C . LYS A 1 253 ? -8.149 1.719 -14.095 1.00 93.06 253 LYS A C 1
ATOM 2048 O O . LYS A 1 253 ? -8.252 0.520 -14.334 1.00 93.06 253 LYS A O 1
ATOM 2053 N N . SER A 1 254 ? -7.256 2.498 -14.709 1.00 93.06 254 SER A N 1
ATOM 2054 C CA . SER A 1 254 ? -6.315 1.994 -15.721 1.00 93.06 254 SER A CA 1
ATOM 2055 C C . SER A 1 254 ? -5.419 0.869 -15.194 1.00 93.06 254 SER A C 1
ATOM 2057 O O . SER A 1 254 ? -5.004 0.017 -15.971 1.00 93.06 254 SER A O 1
ATOM 2059 N N . HIS A 1 255 ? -5.174 0.831 -13.881 1.00 94.25 255 HIS A N 1
ATOM 2060 C CA . HIS A 1 255 ? -4.272 -0.129 -13.240 1.00 94.25 255 HIS A CA 1
ATOM 2061 C C . HIS A 1 255 ? -5.000 -1.258 -12.509 1.00 94.25 255 HIS A C 1
ATOM 2063 O O . HIS A 1 255 ? -4.373 -2.064 -11.830 1.00 94.25 255 HIS A O 1
ATOM 2069 N N . TYR A 1 256 ? -6.320 -1.380 -12.678 1.00 95.38 256 TYR A N 1
ATOM 2070 C CA . TYR A 1 256 ? -7.084 -2.452 -12.034 1.00 95.38 256 TYR A CA 1
ATOM 2071 C C . TYR A 1 256 ? -6.718 -3.841 -12.562 1.00 95.38 256 TYR A C 1
ATOM 2073 O O . TYR A 1 256 ? -6.840 -4.806 -11.818 1.00 95.38 256 TYR A O 1
ATOM 2081 N N . SER A 1 257 ? -6.234 -3.962 -13.804 1.00 94.69 257 SER A N 1
ATOM 2082 C CA . SER A 1 257 ? -5.699 -5.241 -14.296 1.00 94.69 257 SER A CA 1
ATOM 2083 C C . SER A 1 257 ? -4.514 -5.698 -13.446 1.00 94.69 257 SER A C 1
ATOM 2085 O O . SER A 1 257 ? -4.514 -6.815 -12.948 1.00 94.69 257 SER A O 1
ATOM 2087 N N . PHE A 1 258 ? -3.561 -4.794 -13.203 1.00 95.06 258 PHE A N 1
ATOM 2088 C CA . PHE A 1 258 ? -2.390 -5.078 -12.379 1.00 95.06 258 PHE A CA 1
ATOM 2089 C C . PHE A 1 258 ? -2.769 -5.369 -10.919 1.00 95.06 258 PHE A C 1
ATOM 2091 O O . PHE A 1 258 ? -2.250 -6.302 -10.317 1.00 95.06 258 PHE A O 1
ATOM 2098 N N . LEU A 1 259 ? -3.744 -4.634 -10.370 1.00 95.81 259 LEU A N 1
ATOM 2099 C CA . LEU A 1 259 ? -4.290 -4.907 -9.038 1.00 95.81 259 LEU A CA 1
ATOM 2100 C C . LEU A 1 259 ? -4.856 -6.331 -8.919 1.00 95.81 259 LEU A C 1
ATOM 2102 O O . LEU A 1 259 ? -4.602 -7.006 -7.925 1.00 95.81 259 LEU A O 1
ATOM 2106 N N . ARG A 1 260 ? -5.608 -6.802 -9.923 1.00 95.50 260 ARG A N 1
ATOM 2107 C CA . ARG A 1 260 ? -6.163 -8.167 -9.928 1.00 95.50 260 ARG A CA 1
ATOM 2108 C C . ARG A 1 260 ? -5.055 -9.211 -9.904 1.00 95.50 260 ARG A C 1
ATOM 2110 O O . ARG A 1 260 ? -5.109 -10.127 -9.085 1.00 95.50 260 ARG A O 1
ATOM 2117 N N . ASP A 1 261 ? -4.049 -9.043 -10.758 1.00 94.50 261 ASP A N 1
ATOM 2118 C CA . ASP A 1 261 ? -2.901 -9.947 -10.815 1.00 94.50 261 ASP A CA 1
ATOM 2119 C C . ASP A 1 261 ? -2.161 -9.969 -9.473 1.00 94.50 261 ASP A C 1
ATOM 2121 O O . ASP A 1 261 ? -1.790 -11.036 -8.981 1.00 94.50 261 ASP A O 1
ATOM 2125 N N . PHE A 1 262 ? -2.006 -8.811 -8.830 1.00 95.12 262 PHE A N 1
ATOM 2126 C CA . PHE A 1 262 ? -1.353 -8.723 -7.531 1.00 95.12 262 PHE A CA 1
ATOM 2127 C C . PHE A 1 262 ? -2.136 -9.448 -6.428 1.00 95.12 262 PHE A C 1
ATOM 2129 O O . PHE A 1 262 ? -1.558 -10.251 -5.700 1.00 95.12 262 PHE A O 1
ATOM 2136 N N . LEU A 1 263 ? -3.455 -9.238 -6.330 1.00 94.56 263 LEU A N 1
ATOM 2137 C CA . LEU A 1 263 ? -4.310 -9.893 -5.325 1.00 94.56 263 LEU A CA 1
ATOM 2138 C C . LEU A 1 263 ? -4.313 -11.425 -5.447 1.00 94.56 263 LEU A C 1
ATOM 2140 O O . LEU A 1 263 ? -4.443 -12.128 -4.444 1.00 94.56 263 LEU A O 1
ATOM 2144 N N . ILE A 1 264 ? -4.179 -11.942 -6.670 1.00 92.12 264 ILE A N 1
ATOM 2145 C CA . ILE A 1 264 ? -4.141 -13.383 -6.942 1.00 92.12 264 ILE A CA 1
ATOM 2146 C C . ILE A 1 264 ? -2.760 -13.966 -6.615 1.00 92.12 264 ILE A C 1
ATOM 2148 O O . ILE A 1 264 ? -2.671 -15.054 -6.047 1.00 92.12 264 ILE A O 1
ATOM 2152 N N . ASN A 1 265 ? -1.680 -13.260 -6.959 1.00 90.75 265 ASN A N 1
ATOM 2153 C CA . ASN A 1 265 ? -0.318 -13.780 -6.813 1.00 90.75 265 ASN A CA 1
ATOM 2154 C C . ASN A 1 265 ? 0.279 -13.546 -5.414 1.00 90.75 265 ASN A C 1
ATOM 2156 O O . ASN A 1 265 ? 1.034 -14.382 -4.916 1.00 90.75 265 ASN A O 1
ATOM 2160 N N . HIS A 1 266 ? -0.091 -12.450 -4.747 1.00 89.94 266 HIS A N 1
ATOM 2161 C CA . HIS A 1 266 ? 0.461 -12.017 -3.461 1.00 89.94 266 HIS A CA 1
ATOM 2162 C C . HIS A 1 266 ? -0.616 -12.049 -2.361 1.00 89.94 266 HIS A C 1
ATOM 2164 O O . HIS A 1 266 ? -0.865 -11.057 -1.681 1.00 89.94 266 HIS A O 1
ATOM 2170 N N . MET A 1 267 ? -1.243 -13.218 -2.165 1.00 87.31 267 MET A N 1
ATOM 2171 C CA . MET A 1 267 ? -2.428 -13.394 -1.302 1.00 87.31 267 MET A CA 1
ATOM 2172 C C . MET A 1 267 ? -2.268 -12.863 0.132 1.00 87.31 267 MET A C 1
ATOM 2174 O O . MET A 1 267 ? -3.219 -12.304 0.662 1.00 87.31 267 MET A O 1
ATOM 2178 N N . ALA A 1 268 ? -1.091 -13.011 0.751 1.00 85.25 268 ALA A N 1
ATOM 2179 C CA . ALA A 1 268 ? -0.855 -12.538 2.119 1.00 85.25 268 ALA A CA 1
ATOM 2180 C C . ALA A 1 268 ? -0.864 -11.003 2.217 1.00 85.25 268 ALA A C 1
ATOM 2182 O O . ALA A 1 268 ? -1.552 -10.438 3.061 1.00 85.25 268 ALA A O 1
ATOM 2183 N N . MET A 1 269 ? -0.147 -10.320 1.319 1.00 86.38 269 MET A N 1
ATOM 2184 C CA . MET A 1 269 ? -0.130 -8.853 1.276 1.00 86.38 269 MET A CA 1
ATOM 2185 C C . MET A 1 269 ? -1.461 -8.284 0.770 1.00 86.38 269 MET A C 1
ATOM 2187 O O . MET A 1 269 ? -1.910 -7.242 1.230 1.00 86.38 269 MET A O 1
ATOM 2191 N N . GLY A 1 270 ? -2.137 -8.997 -0.134 1.00 87.88 270 GLY A N 1
ATOM 2192 C CA . GLY A 1 270 ? -3.411 -8.574 -0.712 1.00 87.88 270 GLY A CA 1
ATOM 2193 C C . GLY A 1 270 ? -4.555 -8.418 0.295 1.00 87.88 270 GLY A C 1
ATOM 2194 O O . GLY A 1 270 ? -5.519 -7.724 -0.014 1.00 87.88 270 GLY A O 1
ATOM 2195 N N . VAL A 1 271 ? -4.466 -9.010 1.494 1.00 92.44 271 VAL A N 1
ATOM 2196 C CA . VAL A 1 271 ? -5.510 -8.919 2.534 1.00 92.44 271 VAL A CA 1
ATOM 2197 C C . VAL A 1 271 ? -5.828 -7.469 2.903 1.00 92.44 271 VAL A C 1
ATOM 2199 O O . VAL A 1 271 ? -7.000 -7.115 3.020 1.00 92.44 271 VAL A O 1
ATOM 2202 N N . TYR A 1 272 ? -4.810 -6.615 3.037 1.00 92.88 272 TYR A N 1
ATOM 2203 C CA . TYR A 1 272 ? -5.016 -5.194 3.324 1.00 92.88 272 TYR A CA 1
ATOM 2204 C C . TYR A 1 272 ? -5.781 -4.499 2.187 1.00 92.88 272 TYR A C 1
ATOM 2206 O O . TYR A 1 272 ? -6.788 -3.830 2.420 1.00 92.88 272 TYR A O 1
ATOM 2214 N N . LEU A 1 273 ? -5.363 -4.743 0.941 1.00 95.19 273 LEU A N 1
ATOM 2215 C CA . LEU A 1 273 ? -6.003 -4.183 -0.251 1.00 95.19 273 LEU A CA 1
ATOM 2216 C C . LEU A 1 273 ? -7.457 -4.649 -0.419 1.00 95.19 273 LEU A C 1
ATOM 2218 O O . LEU A 1 273 ? -8.278 -3.877 -0.907 1.00 95.19 273 LEU A O 1
ATOM 2222 N N . TYR A 1 274 ? -7.807 -5.872 0.002 1.00 95.06 274 TYR A N 1
ATOM 2223 C CA . TYR A 1 274 ? -9.208 -6.306 0.054 1.00 95.06 274 TYR A CA 1
ATOM 2224 C C . TYR A 1 274 ? -10.037 -5.419 0.984 1.00 95.06 274 TYR A C 1
ATOM 2226 O O . TYR A 1 274 ? -11.124 -5.002 0.591 1.00 95.06 274 TYR A O 1
ATOM 2234 N N . GLY A 1 275 ? -9.516 -5.077 2.166 1.00 93.19 275 GLY A N 1
ATOM 2235 C CA . GLY A 1 275 ? -10.164 -4.129 3.072 1.00 93.19 275 GLY A CA 1
ATOM 2236 C C . GLY A 1 275 ? -10.399 -2.776 2.399 1.00 93.19 275 GLY A C 1
ATOM 2237 O O . GLY A 1 275 ? -11.534 -2.305 2.337 1.00 93.19 275 GLY A O 1
ATOM 2238 N N . GLU A 1 276 ? -9.359 -2.196 1.802 1.00 93.44 276 GLU A N 1
ATOM 2239 C CA . GLU A 1 276 ? -9.470 -0.915 1.091 1.00 93.44 276 GLU A CA 1
ATOM 2240 C C . GLU A 1 276 ? -10.512 -0.964 -0.040 1.00 93.44 276 GLU A C 1
ATOM 2242 O O . GLU A 1 276 ? -11.336 -0.060 -0.178 1.00 93.44 276 GLU A O 1
ATOM 2247 N N . LEU A 1 277 ? -10.541 -2.046 -0.825 1.00 95.12 277 LEU A N 1
ATOM 2248 C CA . LEU A 1 277 ? -11.508 -2.226 -1.909 1.00 95.12 277 LEU A CA 1
ATOM 2249 C C . LEU A 1 277 ? -12.947 -2.358 -1.402 1.00 95.12 277 LEU A C 1
ATOM 2251 O O . LEU A 1 277 ? -13.845 -1.727 -1.963 1.00 95.12 277 LEU A O 1
ATOM 2255 N N . ILE A 1 278 ? -13.168 -3.150 -0.352 1.00 94.12 278 ILE A N 1
ATOM 2256 C CA . ILE A 1 278 ? -14.494 -3.414 0.223 1.00 94.12 278 ILE A CA 1
ATOM 2257 C C . ILE A 1 278 ? -15.070 -2.141 0.860 1.00 94.12 278 ILE A C 1
ATOM 2259 O O . ILE A 1 278 ? -16.233 -1.807 0.633 1.00 94.12 278 ILE A O 1
ATOM 2263 N N . TYR A 1 279 ? -14.256 -1.382 1.599 1.00 91.75 279 TYR A N 1
ATOM 2264 C CA . TYR A 1 279 ? -14.705 -0.175 2.305 1.00 91.75 279 TYR A CA 1
ATOM 2265 C C . TYR A 1 279 ? -14.649 1.112 1.460 1.00 91.75 279 TYR A C 1
ATOM 2267 O O . TYR A 1 279 ? -15.138 2.158 1.892 1.00 91.75 279 TYR A O 1
ATOM 2275 N N . SER A 1 280 ? -14.146 1.047 0.223 1.00 88.06 280 SER A N 1
ATOM 2276 C CA . SER A 1 280 ? -14.057 2.181 -0.716 1.00 88.06 280 SER A CA 1
ATOM 2277 C C . SER A 1 280 ? -15.398 2.823 -1.125 1.00 88.06 280 SER A C 1
ATOM 2279 O O . SER A 1 280 ? -15.419 3.891 -1.756 1.00 88.06 280 SER A O 1
ATOM 2281 N N . ARG A 1 281 ? -16.528 2.159 -0.826 1.00 86.12 281 ARG A N 1
ATOM 2282 C CA . ARG A 1 281 ? -17.892 2.494 -1.292 1.00 86.12 281 ARG A CA 1
ATOM 2283 C C . ARG A 1 281 ? -18.014 2.591 -2.819 1.00 86.12 281 ARG A C 1
ATOM 2285 O O . ARG A 1 281 ? -18.923 3.245 -3.338 1.00 86.12 281 ARG A O 1
ATOM 2292 N N . ASP A 1 282 ? -17.092 1.980 -3.559 1.00 92.12 282 ASP A N 1
ATOM 2293 C CA . ASP A 1 282 ? -17.086 1.965 -5.016 1.00 92.12 282 ASP A CA 1
ATOM 2294 C C . ASP A 1 282 ? -17.482 0.584 -5.539 1.00 92.12 282 ASP A C 1
ATOM 2296 O O . ASP A 1 282 ? -16.758 -0.393 -5.370 1.00 92.12 282 ASP A O 1
ATOM 2300 N N . LYS A 1 283 ? -18.619 0.508 -6.239 1.00 91.50 283 LYS A N 1
ATOM 2301 C CA . LYS A 1 283 ? -19.143 -0.767 -6.757 1.00 91.50 283 LYS A CA 1
ATOM 2302 C C . LYS A 1 283 ? -18.169 -1.493 -7.685 1.00 91.50 283 LYS A C 1
ATOM 2304 O O . LYS A 1 283 ? -18.215 -2.711 -7.765 1.00 91.50 283 LYS A O 1
ATOM 2309 N N . VAL A 1 284 ? -17.309 -0.768 -8.408 1.00 94.25 284 VAL A N 1
ATOM 2310 C CA . VAL A 1 284 ? -16.335 -1.399 -9.312 1.00 94.25 284 VAL A CA 1
ATOM 2311 C C . VAL A 1 284 ? -15.217 -2.060 -8.511 1.00 94.25 284 VAL A C 1
ATOM 2313 O O . VAL A 1 284 ? -14.762 -3.136 -8.882 1.00 94.25 284 VAL A O 1
ATOM 2316 N N . GLN A 1 285 ? -14.774 -1.424 -7.425 1.00 95.12 285 GLN A N 1
ATOM 2317 C CA . GLN A 1 285 ? -13.754 -1.968 -6.527 1.00 95.12 285 GLN A CA 1
ATOM 2318 C C . GLN A 1 285 ? -14.292 -3.137 -5.702 1.00 95.12 285 GLN A C 1
ATOM 2320 O O . GLN A 1 285 ? -13.614 -4.154 -5.581 1.00 95.12 285 GLN A O 1
ATOM 2325 N N . GLU A 1 286 ? -15.530 -3.031 -5.222 1.00 94.44 286 GLU A N 1
ATOM 2326 C CA . GLU A 1 286 ? -16.213 -4.115 -4.516 1.00 94.44 286 GLU A CA 1
ATOM 2327 C C . GLU A 1 286 ? -16.394 -5.349 -5.417 1.00 94.44 286 GLU A C 1
ATOM 2329 O O . GLU A 1 286 ? -16.093 -6.467 -5.001 1.00 94.44 286 GLU A O 1
ATOM 2334 N N . GLU A 1 287 ? -16.829 -5.164 -6.669 1.00 94.50 287 GLU A N 1
ATOM 2335 C CA . GLU A 1 287 ? -16.971 -6.273 -7.622 1.00 94.50 287 GLU A CA 1
ATOM 2336 C C . GLU A 1 287 ? -15.613 -6.889 -7.979 1.00 94.50 287 GLU A C 1
ATOM 2338 O O . GLU A 1 287 ? -15.469 -8.108 -7.989 1.00 94.50 287 GLU A O 1
ATOM 2343 N N . LEU A 1 288 ? -14.585 -6.058 -8.187 1.00 95.94 288 LEU A N 1
ATOM 2344 C CA . LEU A 1 288 ? -13.216 -6.525 -8.420 1.00 95.94 288 LEU A CA 1
ATOM 2345 C C . LEU A 1 288 ? -12.720 -7.396 -7.260 1.00 95.94 288 LEU A C 1
ATOM 2347 O O . LEU A 1 288 ? -12.159 -8.466 -7.499 1.00 95.94 288 LEU A O 1
ATOM 2351 N N . ALA A 1 289 ? -12.961 -6.970 -6.018 1.00 95.44 289 ALA A N 1
ATOM 2352 C CA . ALA A 1 289 ? -12.626 -7.743 -4.831 1.00 95.44 289 ALA A CA 1
ATOM 2353 C C . ALA A 1 289 ? -13.387 -9.078 -4.791 1.00 95.44 289 ALA A C 1
ATOM 2355 O O . ALA A 1 289 ? -12.780 -10.117 -4.540 1.00 95.44 289 ALA A O 1
ATOM 2356 N N . LYS A 1 290 ? -14.694 -9.089 -5.082 1.00 94.69 290 LYS A N 1
ATOM 2357 C CA . LYS A 1 290 ? -15.498 -10.326 -5.110 1.00 94.69 290 LYS A CA 1
ATOM 2358 C C . LYS A 1 290 ? -15.006 -11.312 -6.163 1.00 94.69 290 LYS A C 1
ATOM 2360 O O . LYS A 1 290 ? -14.855 -12.492 -5.858 1.00 94.69 290 LYS A O 1
ATOM 2365 N N . GLU A 1 291 ? -14.730 -10.837 -7.375 1.00 95.88 291 GLU A N 1
ATOM 2366 C CA . GLU A 1 291 ? -14.226 -11.660 -8.477 1.00 95.88 291 GLU A CA 1
ATOM 2367 C C . GLU A 1 291 ? -12.857 -12.271 -8.139 1.00 95.88 291 GLU A C 1
ATOM 2369 O O . GLU A 1 291 ? -12.665 -13.480 -8.282 1.00 95.88 291 GLU A O 1
ATOM 2374 N N . CYS A 1 292 ? -11.920 -11.458 -7.638 1.00 95.06 292 CYS A N 1
ATOM 2375 C CA . CYS A 1 292 ? -10.596 -11.929 -7.228 1.00 95.06 292 CYS A CA 1
ATOM 2376 C C . CYS A 1 292 ? -10.679 -12.921 -6.066 1.00 95.06 292 CYS A C 1
ATOM 2378 O O . CYS A 1 292 ? -10.069 -13.989 -6.132 1.00 95.06 292 CYS A O 1
ATOM 2380 N N . PHE A 1 293 ? -11.477 -12.613 -5.041 1.00 95.06 293 PHE A N 1
ATOM 2381 C CA . PHE A 1 293 ? -11.644 -13.488 -3.890 1.00 95.06 293 PHE A CA 1
ATOM 2382 C C . PHE A 1 293 ? -12.275 -14.820 -4.297 1.00 95.06 293 PHE A C 1
ATOM 2384 O O . PHE A 1 293 ? -11.780 -15.873 -3.915 1.00 95.06 293 PHE A O 1
ATOM 2391 N N . ALA A 1 294 ? -13.319 -14.810 -5.131 1.00 94.50 294 ALA A N 1
ATOM 2392 C CA . ALA A 1 294 ? -13.942 -16.036 -5.624 1.00 94.50 294 ALA A CA 1
ATOM 2393 C C . ALA A 1 294 ? -12.959 -16.930 -6.396 1.00 94.50 294 ALA A C 1
ATOM 2395 O O . ALA A 1 294 ? -13.068 -18.154 -6.307 1.00 94.50 294 ALA A O 1
ATOM 2396 N N . TYR A 1 295 ? -12.008 -16.325 -7.113 1.00 94.25 295 TYR A N 1
ATOM 2397 C CA . TYR A 1 295 ? -10.985 -17.035 -7.872 1.00 94.25 295 TYR A CA 1
ATOM 2398 C C . TYR A 1 295 ? -9.910 -17.674 -6.980 1.00 94.25 295 TYR A C 1
ATOM 2400 O O . TYR A 1 295 ? -9.575 -18.839 -7.180 1.00 94.25 295 TYR A O 1
ATOM 2408 N N . CYS A 1 296 ? -9.366 -16.946 -5.998 1.00 91.75 296 CYS A N 1
ATOM 2409 C CA . CYS A 1 296 ? -8.254 -17.443 -5.176 1.00 91.75 296 CYS A CA 1
ATOM 2410 C C . CYS A 1 296 ? -8.664 -18.009 -3.809 1.00 91.75 296 CYS A C 1
ATOM 2412 O O . CYS A 1 296 ? -7.805 -18.563 -3.122 1.00 91.75 296 CYS A O 1
ATOM 2414 N N . LYS A 1 297 ? -9.948 -17.931 -3.414 1.00 91.12 297 LYS A N 1
ATOM 2415 C CA . LYS A 1 297 ? -10.423 -18.351 -2.081 1.00 91.12 297 LYS A CA 1
ATOM 2416 C C . LYS A 1 297 ? -9.915 -19.728 -1.688 1.00 91.12 297 LYS A C 1
ATOM 2418 O O . LYS A 1 297 ? -9.532 -19.892 -0.543 1.00 91.12 297 LYS A O 1
ATOM 2423 N N . ASP A 1 298 ? -9.904 -20.698 -2.604 1.00 90.56 298 ASP A N 1
ATOM 2424 C CA . ASP A 1 298 ? -9.625 -22.098 -2.280 1.00 90.56 298 ASP A CA 1
ATOM 2425 C C . ASP A 1 298 ? -8.129 -22.352 -2.063 1.00 90.56 298 ASP A C 1
ATOM 2427 O O . ASP A 1 298 ? -7.778 -23.187 -1.229 1.00 90.56 298 ASP A O 1
ATOM 2431 N N . GLU A 1 299 ? -7.270 -21.576 -2.732 1.00 89.69 299 GLU A N 1
ATOM 2432 C CA . GLU A 1 299 ? -5.809 -21.584 -2.564 1.00 89.69 299 GLU A CA 1
ATOM 2433 C C . GLU A 1 299 ? -5.346 -20.708 -1.387 1.00 89.69 299 GLU A C 1
ATOM 2435 O O . GLU A 1 299 ? -4.222 -20.856 -0.906 1.00 89.69 299 GLU A O 1
ATOM 2440 N N . MET A 1 300 ? -6.203 -19.800 -0.917 1.00 90.56 300 MET A N 1
ATOM 2441 C CA . MET A 1 300 ? -5.891 -18.867 0.158 1.00 90.56 300 MET A CA 1
ATOM 2442 C C . MET A 1 300 ? -5.820 -19.563 1.520 1.00 90.56 300 MET A C 1
ATOM 2444 O O . MET A 1 300 ? -6.621 -20.453 1.836 1.00 90.56 300 MET A O 1
ATOM 2448 N N . GLU A 1 301 ? -4.875 -19.105 2.343 1.00 91.81 301 GLU A N 1
ATOM 2449 C CA . GLU A 1 301 ? -4.698 -19.543 3.726 1.00 91.81 301 GLU A CA 1
ATOM 2450 C C . GLU A 1 301 ? -5.998 -19.329 4.542 1.00 91.81 301 GLU A C 1
ATOM 2452 O O . GLU A 1 301 ? -6.705 -18.335 4.326 1.00 91.81 301 GLU A O 1
ATOM 2457 N N . PRO A 1 302 ? -6.377 -20.273 5.430 1.00 92.31 302 PRO A N 1
ATOM 2458 C CA . PRO A 1 302 ? -7.683 -20.249 6.088 1.00 92.31 302 PRO A CA 1
ATOM 2459 C C . PRO A 1 302 ? -7.991 -18.980 6.891 1.00 92.31 302 PRO A C 1
ATOM 2461 O O . PRO A 1 302 ? -9.137 -18.529 6.861 1.00 92.31 302 PRO A O 1
ATOM 2464 N N . ASN A 1 303 ? -7.009 -18.388 7.579 1.00 92.44 303 ASN A N 1
ATOM 2465 C CA . ASN A 1 303 ? -7.233 -17.179 8.371 1.00 92.44 303 ASN A CA 1
ATOM 2466 C C . ASN A 1 303 ? -7.486 -15.966 7.472 1.00 92.44 303 ASN A C 1
ATOM 2468 O O . ASN A 1 303 ? -8.442 -15.228 7.706 1.00 92.44 303 ASN A O 1
ATOM 2472 N N . PHE A 1 304 ? -6.702 -15.791 6.404 1.00 92.25 304 PHE A N 1
ATOM 2473 C CA . PHE A 1 304 ? -6.941 -14.723 5.423 1.00 92.25 304 PHE A CA 1
ATOM 2474 C C . PHE A 1 304 ? -8.314 -14.858 4.762 1.00 92.25 304 PHE A C 1
ATOM 2476 O O . PHE A 1 304 ? -9.040 -13.873 4.616 1.00 92.25 304 PHE A O 1
ATOM 2483 N N . ARG A 1 305 ? -8.710 -16.092 4.428 1.00 93.62 305 ARG A N 1
ATOM 2484 C CA . ARG A 1 305 ? -10.027 -16.392 3.857 1.00 93.62 305 ARG A CA 1
ATOM 2485 C C . ARG A 1 305 ? -11.158 -15.998 4.804 1.00 93.62 305 ARG A C 1
ATOM 2487 O O . ARG A 1 305 ? -12.094 -15.332 4.369 1.00 93.62 305 ARG A O 1
ATOM 2494 N N . HIS A 1 306 ? -11.072 -16.406 6.071 1.00 93.31 306 HIS A N 1
ATOM 2495 C CA . HIS A 1 306 ? -12.071 -16.072 7.087 1.00 93.31 306 HIS A CA 1
ATOM 2496 C C . HIS A 1 306 ? -12.173 -14.558 7.284 1.00 93.31 306 HIS A C 1
ATOM 2498 O O . HIS A 1 306 ? -13.264 -13.998 7.270 1.00 93.31 306 HIS A O 1
ATOM 2504 N N . PHE A 1 307 ? -11.030 -13.886 7.397 1.00 93.50 307 PHE A N 1
ATOM 2505 C CA . PHE A 1 307 ? -10.968 -12.448 7.621 1.00 93.50 307 PHE A CA 1
ATOM 2506 C C . PHE A 1 307 ? -11.597 -11.644 6.473 1.00 93.50 307 PHE A C 1
ATOM 2508 O O . PHE A 1 307 ? -12.426 -10.767 6.710 1.00 93.50 307 PHE A O 1
ATOM 2515 N N . ILE A 1 308 ? -11.284 -11.981 5.217 1.00 93.38 308 ILE A N 1
ATOM 2516 C CA . ILE A 1 308 ? -11.885 -11.312 4.051 1.00 93.38 308 ILE A CA 1
ATOM 2517 C C . ILE A 1 308 ? -13.393 -11.609 3.960 1.00 93.38 308 ILE A C 1
ATOM 2519 O O . ILE A 1 308 ? -14.177 -10.724 3.615 1.00 93.38 308 ILE A O 1
ATOM 2523 N N . GLN A 1 309 ? -13.834 -12.825 4.304 1.00 94.19 309 GLN A N 1
ATOM 2524 C CA . GLN A 1 309 ? -15.265 -13.150 4.378 1.00 94.19 309 GLN A CA 1
ATOM 2525 C C . GLN A 1 309 ? -15.992 -12.290 5.412 1.00 94.19 309 GLN A C 1
ATOM 2527 O O . GLN A 1 309 ? -17.068 -11.772 5.117 1.00 94.19 309 GLN A O 1
ATOM 2532 N N . GLU A 1 310 ? -15.407 -12.103 6.596 1.00 93.62 310 GLU A N 1
ATOM 2533 C CA . GLU A 1 310 ? -15.970 -11.224 7.621 1.00 93.62 310 GLU A CA 1
ATOM 2534 C C . GLU A 1 310 ? -16.064 -9.771 7.146 1.00 93.62 310 GLU A C 1
ATOM 2536 O O . GLU A 1 310 ? -17.096 -9.136 7.366 1.00 93.62 310 GLU A O 1
ATOM 2541 N N . MET A 1 311 ? -15.055 -9.264 6.430 1.00 93.50 311 MET A N 1
ATOM 2542 C CA . MET A 1 311 ? -15.098 -7.916 5.847 1.00 93.50 311 MET A CA 1
ATOM 2543 C C . MET A 1 311 ? -16.289 -7.735 4.897 1.00 93.50 311 MET A C 1
ATOM 2545 O O . MET A 1 311 ? -17.027 -6.757 5.017 1.00 93.50 311 MET A O 1
ATOM 2549 N N . PHE A 1 312 ? -16.530 -8.698 3.998 1.00 92.00 312 PHE A N 1
ATOM 2550 C CA . PHE A 1 312 ? -17.685 -8.660 3.092 1.00 92.00 312 PHE A CA 1
ATOM 2551 C C . PHE A 1 312 ? -19.033 -8.739 3.824 1.00 92.00 312 PHE A C 1
ATOM 2553 O O . PHE A 1 312 ? -20.015 -8.159 3.365 1.00 92.00 312 PHE A O 1
ATOM 2560 N N . LEU A 1 313 ? -19.116 -9.462 4.945 1.00 90.06 313 LEU A N 1
ATOM 2561 C CA . LEU A 1 313 ? -20.346 -9.530 5.744 1.00 90.06 313 LEU A CA 1
ATOM 2562 C C . LEU A 1 313 ? -20.632 -8.202 6.456 1.00 90.06 313 LEU A C 1
ATOM 2564 O O . LEU A 1 313 ? -21.781 -7.761 6.516 1.00 90.06 313 LEU A O 1
ATOM 2568 N N . GLN A 1 314 ? -19.589 -7.552 6.974 1.00 88.25 314 GLN A N 1
ATOM 2569 C CA . GLN A 1 314 ? -19.707 -6.263 7.654 1.00 88.25 314 GLN A CA 1
ATOM 2570 C C . GLN A 1 314 ? -20.078 -5.139 6.685 1.00 88.25 314 GLN A C 1
ATOM 2572 O O . GLN A 1 314 ? -20.926 -4.317 7.015 1.00 88.25 314 GLN A O 1
ATOM 2577 N N . SER A 1 315 ? -19.531 -5.137 5.466 1.00 83.12 315 SER A N 1
ATOM 2578 C CA . SER A 1 315 ? -19.788 -4.075 4.484 1.00 83.12 315 SER A CA 1
ATOM 2579 C C . SER A 1 315 ? -21.234 -4.007 3.979 1.00 83.12 315 SER A C 1
ATOM 2581 O O . SER A 1 315 ? -21.627 -2.997 3.411 1.00 83.12 315 SER A O 1
ATOM 2583 N N . VAL A 1 316 ? -22.025 -5.074 4.146 1.00 74.19 316 VAL A N 1
ATOM 2584 C CA . VAL A 1 316 ? -23.455 -5.118 3.772 1.00 74.19 316 VAL A CA 1
ATOM 2585 C C . VAL A 1 316 ? -24.358 -4.574 4.891 1.00 74.19 316 VAL A C 1
ATOM 2587 O O . VAL A 1 316 ? -25.534 -4.300 4.655 1.00 74.19 316 VAL A O 1
ATOM 2590 N N . SER A 1 317 ? -23.827 -4.432 6.110 1.00 60.22 317 SER A N 1
ATOM 2591 C CA . SER A 1 317 ? -24.590 -4.008 7.292 1.00 60.22 317 SER A CA 1
ATOM 2592 C C . SER A 1 317 ? -24.604 -2.486 7.521 1.00 60.22 317 SER A C 1
ATOM 2594 O O . SER A 1 317 ? -25.386 -2.031 8.356 1.00 60.22 317 SER A O 1
ATOM 2596 N N . ASP A 1 318 ? -23.793 -1.726 6.777 1.00 52.59 318 ASP A N 1
ATOM 2597 C CA . ASP A 1 318 ? -23.673 -0.254 6.817 1.00 52.59 318 ASP A CA 1
ATOM 2598 C C . ASP A 1 318 ? -24.322 0.426 5.594 1.00 52.59 318 ASP A C 1
ATOM 2600 O O . ASP A 1 318 ? -24.847 1.557 5.751 1.00 52.59 318 ASP A O 1
#

Radius of gyration: 32.71 Å; chains: 1; bounding box: 69×64×92 Å

Sequence (318 aa):
MVSQKTIANCFRHAGFHSSPESEELLEDDEEDLPLTELAEKLRNRGYAIPDENLYTKIEEDLATNSEASIQDIVSNVLNSNAEVSDDEDDSECEKKSVSTSDALKAIDDLRCFFTNSEAADEHLKSIRDLEKVVLTTKKSRQSCMRTVLRLEIENLKPSSENNLFTEILEETEKWQKFNSLSKKKRNKRRKLSIDNFSSLFPDQIILLLENLLAEKELSSYTLSCLDRVFHFNNCNAEIQHRWLELVVNYKYKSHYSFLRDFLINHMAMGVYLYGELIYSRDKVQEELAKECFAYCKDEMEPNFRHFIQEMFLQSVSD

Secondary structure (DSSP, 8-state):
---HHHHHHHHHHTT----GGGGGG--S------HHHHHHHHHHTT--PPPHHHHHTTTTSS-PPP---HHHHHHHHHHTTSS----------------HHHHHHHHHHHHHHHTTSTTHHHHHHHHHHHHHHHHHHHHHHHHHHHHHHHHHHHH-PPPTT-HHHHHHHHHHHHHHHHHHHHTS-HHHHTT--GGGSPP--HHHHHHHHHHHHTSS---HHHHHHHHHHH-GGGS-HHHHHHHHHHHHHTT-GGGHHHHHHHHHH-HHHHHHHHHHHHHT--HHHHHHHHHHHHHHTTTS-HHHHHHHHHHHHHHT--